Protein AF-A0A849SEJ5-F1 (afdb_monomer)

Radius of gyration: 72.19 Å; Cα contacts (8 Å, |Δi|>4): 147; chains: 1; bounding box: 169×25×204 Å

pLDDT: mean 86.53, std 12.24, range [43.91, 97.62]

Solvent-accessible surface area (backbone atoms only — not comparable to full-atom values): 14308 Å² total; per-residue (Å²): 126,75,69,61,60,68,54,49,55,59,52,52,53,52,51,51,54,52,50,54,49,53,53,50,34,48,50,34,45,56,54,69,72,57,72,42,68,91,45,74,63,53,66,55,52,38,52,41,47,54,49,27,75,78,41,68,85,45,66,56,32,69,58,47,52,50,51,44,42,32,49,29,31,44,38,39,23,20,64,77,47,57,85,46,70,46,24,44,45,48,37,58,52,45,73,71,38,79,44,52,81,71,43,60,94,63,73,58,52,88,74,82,66,55,66,84,65,91,74,59,99,30,66,64,48,44,36,44,30,68,85,46,43,45,61,61,53,27,36,52,56,42,50,58,70,43,46,63,60,52,52,51,51,51,51,50,51,53,49,53,50,49,51,54,51,50,52,54,52,50,52,53,51,52,50,52,53,52,50,56,50,50,52,54,52,52,52,51,54,52,51,53,52,50,52,52,51,50,53,51,52,50,52,50,51,51,52,54,50,54,50,51,50,50,52,52,49,53,51,51,51,53,50,50,52,51,52,49,50,52,53,50,52,51,51,53,51,49,53,51,51,52,49,52,51,48,52,50,52,50,52,51,50,51,52,55,56,62,64,62,75,73,123

Structure (mmCIF, N/CA/C/O backbone):
data_AF-A0A849SEJ5-F1
#
_entry.id   AF-A0A849SEJ5-F1
#
loop_
_atom_site.group_PDB
_atom_site.id
_atom_site.type_symbol
_atom_site.label_atom_id
_atom_site.label_alt_id
_atom_site.label_comp_id
_atom_site.label_asym_id
_atom_site.label_entity_id
_atom_site.label_seq_id
_atom_site.pdbx_PDB_ins_code
_atom_site.Cartn_x
_atom_site.Cartn_y
_atom_site.Cartn_z
_atom_site.occupancy
_atom_site.B_iso_or_equiv
_atom_site.auth_seq_id
_atom_site.auth_comp_id
_atom_site.auth_asym_id
_atom_site.auth_atom_id
_atom_site.pdbx_PDB_model_num
ATOM 1 N N . MET A 1 1 ? 56.287 13.671 -66.547 1.00 51.72 1 MET A N 1
ATOM 2 C CA . MET A 1 1 ? 54.812 13.601 -66.392 1.00 51.72 1 MET A CA 1
ATOM 3 C C . MET A 1 1 ? 54.263 12.316 -65.755 1.00 51.72 1 MET A C 1
ATOM 5 O O . MET A 1 1 ? 53.095 12.325 -65.409 1.00 51.72 1 MET A O 1
ATOM 9 N N . ARG A 1 2 ? 55.032 11.231 -65.543 1.00 50.06 2 ARG A N 1
ATOM 10 C CA . ARG A 1 2 ? 54.510 10.005 -64.887 1.00 50.06 2 ARG A CA 1
ATOM 11 C C . ARG A 1 2 ? 54.561 10.012 -63.346 1.00 50.06 2 ARG A C 1
ATOM 13 O O . ARG A 1 2 ? 53.790 9.304 -62.722 1.00 50.06 2 ARG A O 1
ATOM 20 N N . ILE A 1 3 ? 55.409 10.847 -62.739 1.00 52.38 3 ILE A N 1
ATOM 21 C CA . ILE A 1 3 ? 55.580 10.925 -61.271 1.00 52.38 3 ILE A CA 1
ATOM 22 C C . ILE A 1 3 ? 54.487 11.785 -60.603 1.00 52.38 3 ILE A C 1
ATOM 24 O O . ILE A 1 3 ? 54.069 11.497 -59.491 1.00 52.38 3 ILE A O 1
ATOM 28 N N . ILE A 1 4 ? 53.952 12.791 -61.306 1.00 54.34 4 ILE A N 1
ATOM 29 C CA . ILE A 1 4 ? 52.899 13.682 -60.779 1.00 54.34 4 ILE A CA 1
ATOM 30 C C . ILE A 1 4 ? 51.565 12.929 -60.614 1.00 54.34 4 ILE A C 1
ATOM 32 O O . ILE A 1 4 ? 50.884 13.094 -59.608 1.00 54.34 4 ILE A O 1
ATOM 36 N N . PHE A 1 5 ? 51.227 12.031 -61.546 1.00 51.00 5 PHE A N 1
ATOM 37 C CA . PHE A 1 5 ? 50.023 11.192 -61.454 1.00 51.00 5 PHE A CA 1
ATOM 38 C C . PHE A 1 5 ? 50.060 10.197 -60.282 1.00 51.00 5 PHE A C 1
ATOM 40 O O . PHE A 1 5 ? 49.015 9.896 -59.715 1.00 51.00 5 PHE A O 1
ATOM 47 N N . LEU A 1 6 ? 51.248 9.733 -59.875 1.00 52.88 6 LEU A N 1
ATOM 48 C CA . LEU A 1 6 ? 51.408 8.805 -58.747 1.00 52.88 6 LEU A CA 1
ATOM 49 C C . LEU A 1 6 ? 51.246 9.476 -57.372 1.00 52.88 6 LEU A C 1
ATOM 51 O O . LEU A 1 6 ? 51.032 8.772 -56.393 1.00 52.88 6 LEU A O 1
ATOM 55 N N . LEU A 1 7 ? 51.304 10.811 -57.291 1.00 54.34 7 LEU A N 1
ATOM 56 C CA . LEU A 1 7 ? 51.067 11.566 -56.052 1.00 54.34 7 LEU A CA 1
ATOM 57 C C . LEU A 1 7 ? 49.617 12.051 -55.920 1.00 54.34 7 LEU A C 1
ATOM 59 O O . LEU A 1 7 ? 49.106 12.144 -54.810 1.00 54.34 7 LEU A O 1
ATOM 63 N N . ILE A 1 8 ? 48.924 12.315 -57.031 1.00 58.56 8 ILE A N 1
ATOM 64 C CA . ILE A 1 8 ? 47.543 12.828 -57.006 1.00 58.56 8 ILE A CA 1
ATOM 65 C C . ILE A 1 8 ? 46.538 11.736 -56.603 1.00 58.56 8 ILE A C 1
ATOM 67 O O . ILE A 1 8 ? 45.620 12.006 -55.836 1.00 58.56 8 ILE A O 1
ATOM 71 N N . VAL A 1 9 ? 46.722 10.494 -57.061 1.00 59.28 9 VAL A N 1
ATOM 72 C CA . VAL A 1 9 ? 45.831 9.366 -56.724 1.00 59.28 9 VAL A CA 1
ATOM 73 C C . VAL A 1 9 ? 45.777 9.066 -55.213 1.00 59.28 9 VAL A C 1
ATOM 75 O O . VAL A 1 9 ? 44.666 8.996 -54.687 1.00 59.28 9 VAL A O 1
ATOM 78 N N . PRO A 1 10 ? 46.900 8.947 -54.472 1.00 60.53 10 PRO A N 1
ATOM 79 C CA . PRO A 1 10 ? 46.841 8.755 -53.021 1.00 60.53 10 PRO A CA 1
ATOM 80 C C . PRO A 1 10 ? 46.293 9.982 -52.277 1.00 60.53 10 PRO A C 1
ATOM 82 O O . PRO A 1 10 ? 45.639 9.812 -51.255 1.00 60.53 10 PRO A O 1
ATOM 85 N N . LEU A 1 11 ? 46.480 11.201 -52.799 1.00 57.78 11 LEU A N 1
ATOM 86 C CA . LEU A 1 11 ? 45.890 12.425 -52.238 1.00 57.78 11 LEU A CA 1
ATOM 87 C C . LEU A 1 11 ? 44.362 12.465 -52.395 1.00 57.78 11 LEU A C 1
ATOM 89 O O . LEU A 1 11 ? 43.670 12.840 -51.454 1.00 57.78 11 LEU A O 1
ATOM 93 N N . ILE A 1 12 ? 43.825 12.038 -53.543 1.00 61.66 12 ILE A N 1
ATOM 94 C CA . ILE A 1 12 ? 42.373 11.944 -53.769 1.00 61.66 12 ILE A CA 1
ATOM 95 C C . ILE A 1 12 ? 41.766 10.809 -52.933 1.00 61.66 12 ILE A C 1
ATOM 97 O O . ILE A 1 12 ? 40.714 11.004 -52.332 1.00 61.66 12 ILE A O 1
ATOM 101 N N . MET A 1 13 ? 42.432 9.651 -52.839 1.00 57.91 13 MET A N 1
ATOM 102 C CA . MET A 1 13 ? 41.983 8.539 -51.987 1.00 57.91 13 MET A CA 1
ATOM 103 C C . MET A 1 13 ? 41.994 8.932 -50.502 1.00 57.91 13 MET A C 1
ATOM 105 O O . MET A 1 13 ? 41.010 8.699 -49.814 1.00 57.91 13 MET A O 1
ATOM 109 N N . SER A 1 14 ? 43.049 9.611 -50.034 1.00 59.06 14 SER A N 1
ATOM 110 C CA . SER A 1 14 ? 43.159 10.126 -48.660 1.00 59.06 14 SER A CA 1
ATOM 111 C C . SER A 1 14 ? 42.124 11.221 -48.350 1.00 59.06 14 SER A C 1
ATOM 113 O O . SER A 1 14 ? 41.551 11.250 -47.260 1.00 59.06 14 SER A O 1
ATOM 115 N N . ALA A 1 15 ? 41.825 12.099 -49.315 1.00 61.16 15 ALA A N 1
ATOM 116 C CA . ALA A 1 15 ? 40.773 13.108 -49.181 1.00 61.16 15 ALA A CA 1
ATOM 117 C C . ALA A 1 15 ? 39.360 12.496 -49.166 1.00 61.16 15 ALA A C 1
ATOM 119 O O . ALA A 1 15 ? 38.501 12.984 -48.434 1.00 61.16 15 ALA A O 1
ATOM 120 N N . CYS A 1 16 ? 39.126 11.420 -49.927 1.00 61.47 16 CYS A N 1
ATOM 121 C CA . CYS A 1 16 ? 37.849 10.704 -49.944 1.00 61.47 16 CYS A CA 1
ATOM 122 C C . CYS A 1 16 ? 37.605 9.968 -48.618 1.00 61.47 16 CYS A C 1
ATOM 124 O O . CYS A 1 16 ? 36.553 10.146 -48.010 1.00 61.47 16 CYS A O 1
ATOM 126 N N . THR A 1 17 ? 38.612 9.254 -48.102 1.00 63.12 17 THR A N 1
ATOM 127 C CA . THR A 1 17 ? 38.526 8.583 -46.793 1.00 63.12 17 THR A CA 1
ATOM 128 C C . THR A 1 17 ? 38.384 9.580 -45.641 1.00 63.12 17 THR A C 1
ATOM 130 O O . THR A 1 17 ? 37.628 9.339 -44.707 1.00 63.12 17 THR A O 1
ATOM 133 N N . SER A 1 18 ? 39.055 10.738 -45.714 1.00 67.81 18 SER A N 1
ATOM 134 C CA . SER A 1 18 ? 38.920 11.797 -44.701 1.00 67.81 18 SER A CA 1
ATOM 135 C C . SER A 1 18 ? 37.538 12.468 -44.720 1.00 67.81 18 SER A C 1
ATOM 137 O O . SER A 1 18 ? 37.050 12.889 -43.671 1.00 67.81 18 SER A O 1
ATOM 139 N N . GLY A 1 19 ? 36.899 12.572 -45.890 1.00 70.94 19 GLY A N 1
ATOM 140 C CA . GLY A 1 19 ? 35.530 13.075 -46.021 1.00 70.94 19 GLY A CA 1
ATOM 141 C C . GLY A 1 19 ? 34.482 12.109 -45.460 1.00 70.94 19 GLY A C 1
ATOM 142 O O . GLY A 1 19 ? 33.597 12.537 -44.720 1.00 70.94 19 GLY A O 1
ATOM 143 N N . GLU A 1 20 ? 34.611 10.814 -45.761 1.00 75.81 20 GLU A N 1
ATOM 144 C CA . GLU A 1 20 ? 33.723 9.757 -45.249 1.00 75.81 20 GLU A CA 1
ATOM 145 C C . GLU A 1 20 ? 33.825 9.595 -43.727 1.00 75.81 20 GLU A C 1
ATOM 147 O O . GLU A 1 20 ? 32.796 9.512 -43.051 1.00 75.81 20 GLU A O 1
ATOM 152 N N . GLN A 1 21 ? 35.043 9.647 -43.176 1.00 79.31 21 GLN A N 1
ATOM 153 C CA . GLN A 1 21 ? 35.266 9.615 -41.730 1.00 79.31 21 GLN A CA 1
ATOM 154 C C . GLN A 1 21 ? 34.568 10.789 -41.029 1.00 79.31 21 GLN A C 1
ATOM 156 O O . GLN A 1 21 ? 33.754 10.571 -40.138 1.00 79.31 21 GLN A O 1
ATOM 161 N N . LYS A 1 22 ? 34.784 12.029 -41.491 1.00 83.94 22 LYS A N 1
ATOM 162 C CA . LYS A 1 22 ? 34.150 13.220 -40.893 1.00 83.94 22 LYS A CA 1
ATOM 163 C C . LYS A 1 22 ? 32.625 13.188 -40.967 1.00 83.94 22 LYS A C 1
ATOM 165 O O . LYS A 1 22 ? 31.957 13.677 -40.060 1.00 83.94 22 LYS A O 1
ATOM 170 N N . SER A 1 23 ? 32.064 12.649 -42.051 1.00 88.88 23 SER A N 1
ATOM 171 C CA . SER A 1 23 ? 30.612 12.491 -42.180 1.00 88.88 23 SER A CA 1
ATOM 172 C C . SER A 1 23 ? 30.067 11.456 -41.195 1.00 88.88 23 SER A C 1
ATOM 174 O O . SER A 1 23 ? 28.994 11.660 -40.631 1.00 88.88 23 SER A O 1
ATOM 176 N N . SER A 1 24 ? 30.802 10.364 -40.986 1.00 89.38 24 SER A N 1
ATOM 177 C CA . SER A 1 24 ? 30.419 9.283 -40.075 1.00 89.38 24 SER A CA 1
ATOM 178 C C . SER A 1 24 ? 30.530 9.713 -38.610 1.00 89.38 24 SER A C 1
ATOM 180 O O . SER A 1 24 ? 29.596 9.507 -37.845 1.00 89.38 24 SER A O 1
ATOM 182 N N . GLU A 1 25 ? 31.615 10.396 -38.238 1.00 89.88 25 GLU A N 1
ATOM 183 C CA . GLU A 1 25 ? 31.806 10.989 -36.905 1.00 89.88 25 GLU A CA 1
ATOM 184 C C . GLU A 1 25 ? 30.743 12.055 -36.600 1.00 89.88 25 GLU A C 1
ATOM 186 O O . GLU A 1 25 ? 30.216 12.112 -35.491 1.00 89.88 25 GLU A O 1
ATOM 191 N N . LYS A 1 26 ? 30.352 12.867 -37.595 1.00 92.88 26 LYS A N 1
ATOM 192 C CA . LYS A 1 26 ? 29.247 13.825 -37.440 1.00 92.88 26 LYS A CA 1
ATOM 193 C C . LYS A 1 26 ? 27.922 13.122 -37.147 1.00 92.88 26 LYS A C 1
ATOM 195 O O . LYS A 1 26 ? 27.212 13.558 -36.251 1.00 92.88 26 LYS A O 1
ATOM 200 N N . PHE A 1 27 ? 27.610 12.045 -37.868 1.00 94.56 27 PHE A N 1
ATOM 201 C CA . PHE A 1 27 ? 26.398 11.255 -37.632 1.00 94.56 27 PHE A CA 1
ATOM 202 C C . PHE A 1 27 ? 26.403 10.580 -36.252 1.00 94.56 27 PHE A C 1
ATOM 204 O O . PHE A 1 27 ? 25.396 10.616 -35.548 1.00 94.56 27 PHE A O 1
ATOM 211 N N . ILE A 1 28 ? 27.543 10.012 -35.836 1.00 94.00 28 ILE A N 1
ATOM 212 C CA . ILE A 1 28 ? 27.720 9.441 -34.492 1.00 94.00 28 ILE A CA 1
ATOM 213 C C . ILE A 1 28 ? 27.431 10.504 -33.431 1.00 94.00 28 ILE A C 1
ATOM 215 O O . ILE A 1 28 ? 26.623 10.275 -32.536 1.00 94.00 28 ILE A O 1
ATOM 219 N N . LYS A 1 29 ? 28.030 11.689 -33.569 1.00 94.44 29 LYS A N 1
ATOM 220 C CA . LYS A 1 29 ? 27.819 12.796 -32.637 1.00 94.44 29 LYS A CA 1
ATOM 221 C C . LYS A 1 29 ? 26.369 13.271 -32.601 1.00 94.44 29 LYS A C 1
ATOM 223 O O . LYS A 1 29 ? 25.817 13.439 -31.522 1.00 94.44 29 LYS A O 1
ATOM 228 N N . GLU A 1 30 ? 25.746 13.433 -33.767 1.00 93.94 30 GLU A N 1
ATOM 229 C CA . GLU A 1 30 ? 24.325 13.777 -33.860 1.00 93.94 30 GLU A CA 1
ATOM 230 C C . GLU A 1 30 ? 23.457 12.735 -33.148 1.00 93.94 30 GLU A C 1
ATOM 232 O O . GLU A 1 30 ? 22.554 13.128 -32.426 1.00 93.94 30 GLU A O 1
ATOM 237 N N . THR A 1 31 ? 23.772 11.441 -33.278 1.00 94.06 31 THR A N 1
ATOM 238 C CA . THR A 1 31 ? 23.048 10.345 -32.607 1.00 94.06 31 THR A CA 1
ATOM 239 C C . THR A 1 31 ? 23.216 10.376 -31.085 1.00 94.06 31 THR A C 1
ATOM 241 O O . THR A 1 31 ? 22.248 10.151 -30.361 1.00 94.06 31 THR A O 1
ATOM 244 N N . ILE A 1 32 ? 24.426 10.669 -30.591 1.00 94.50 32 ILE A N 1
ATOM 245 C CA . ILE A 1 32 ? 24.716 10.783 -29.151 1.00 94.50 32 ILE A CA 1
ATOM 246 C C . ILE A 1 32 ? 23.898 11.910 -28.515 1.00 94.50 32 ILE A C 1
ATOM 248 O O . ILE A 1 32 ? 23.392 11.734 -27.407 1.00 94.50 32 ILE A O 1
ATOM 252 N N . ASP A 1 33 ? 23.770 13.036 -29.219 1.00 94.06 33 ASP A N 1
ATOM 253 C CA . ASP A 1 33 ? 23.124 14.256 -28.728 1.00 94.06 33 ASP A CA 1
ATOM 254 C C . ASP A 1 33 ? 21.577 14.202 -28.790 1.00 94.06 33 ASP A C 1
ATOM 256 O O . ASP A 1 33 ? 20.919 15.155 -28.365 1.00 94.06 33 ASP A O 1
ATOM 260 N N . ILE A 1 34 ? 20.971 13.118 -29.306 1.00 92.81 34 ILE A N 1
ATOM 261 C CA . ILE A 1 34 ? 19.506 12.956 -29.343 1.00 92.81 34 ILE A CA 1
ATOM 262 C C . ILE A 1 34 ? 18.962 12.743 -27.928 1.00 92.81 34 ILE A C 1
ATOM 264 O O . ILE A 1 34 ? 19.344 11.799 -27.235 1.00 92.81 34 ILE A O 1
ATOM 268 N N . ASP A 1 35 ? 18.001 13.580 -27.538 1.00 89.19 35 ASP A N 1
ATOM 269 C CA . ASP A 1 35 ? 17.224 13.406 -26.312 1.00 89.19 35 ASP A CA 1
ATOM 270 C C . ASP A 1 35 ? 16.265 12.209 -26.433 1.00 89.19 35 ASP A C 1
ATOM 272 O O . ASP A 1 35 ? 15.629 11.998 -27.466 1.00 89.19 35 ASP A O 1
ATOM 276 N N . TRP A 1 36 ? 16.176 11.402 -25.379 1.00 90.94 36 TRP A N 1
ATOM 277 C CA . TRP A 1 36 ? 15.398 10.161 -25.362 1.00 90.94 36 TRP A CA 1
ATOM 278 C C . TRP A 1 36 ? 14.000 10.330 -24.765 1.00 90.94 36 TRP A C 1
ATOM 280 O O . TRP A 1 36 ? 13.224 9.368 -24.794 1.00 90.94 36 TRP A O 1
ATOM 290 N N . ASP A 1 37 ? 13.667 11.514 -24.243 1.00 85.38 37 ASP A N 1
ATOM 291 C CA . ASP A 1 37 ? 12.357 11.816 -23.651 1.00 85.38 37 ASP A CA 1
ATOM 292 C C . ASP A 1 37 ? 11.200 11.567 -24.644 1.00 85.38 37 ASP A C 1
ATOM 294 O O . ASP A 1 37 ? 10.171 10.981 -24.288 1.00 85.38 37 ASP A O 1
ATOM 298 N N . ASP A 1 38 ? 11.408 11.899 -25.923 1.00 84.94 38 ASP A N 1
ATOM 299 C CA . ASP A 1 38 ? 10.436 11.698 -27.011 1.00 84.94 38 ASP A CA 1
ATOM 300 C C . ASP A 1 38 ? 10.475 10.285 -27.630 1.00 84.94 38 ASP A C 1
ATOM 302 O O . ASP A 1 38 ? 9.652 9.939 -28.485 1.00 84.94 38 ASP A O 1
ATOM 306 N N . GLY A 1 39 ? 11.414 9.439 -27.203 1.00 86.50 39 GLY A N 1
ATOM 307 C CA . GLY A 1 39 ? 11.622 8.104 -27.755 1.00 86.50 39 GLY A CA 1
ATOM 308 C C . GLY A 1 39 ? 13.091 7.798 -28.013 1.00 86.50 39 GLY A C 1
ATOM 309 O O . GLY A 1 39 ? 13.879 8.662 -28.376 1.00 86.50 39 GLY A O 1
ATOM 310 N N . ILE A 1 40 ? 13.461 6.528 -27.860 1.00 90.62 40 ILE A N 1
ATOM 311 C CA . ILE A 1 40 ? 14.828 6.078 -28.134 1.00 90.62 40 ILE A CA 1
ATOM 312 C C . ILE A 1 40 ? 15.001 5.943 -29.659 1.00 90.62 40 ILE A C 1
ATOM 314 O O . ILE A 1 40 ? 14.242 5.182 -30.275 1.00 90.62 40 ILE A O 1
ATOM 318 N N . PRO A 1 41 ? 15.992 6.611 -30.281 1.00 92.88 41 PRO A N 1
ATOM 319 C CA . PRO A 1 41 ? 16.226 6.567 -31.725 1.00 92.88 41 PRO A CA 1
ATOM 320 C C . PRO A 1 41 ? 16.905 5.247 -32.129 1.00 92.88 41 PRO A C 1
ATOM 322 O O . PRO A 1 41 ? 18.088 5.194 -32.462 1.00 92.88 41 PRO A O 1
ATOM 325 N N . PHE A 1 42 ? 16.171 4.132 -32.056 1.00 93.75 42 PHE A N 1
ATOM 326 C CA . PHE A 1 42 ? 16.749 2.796 -32.223 1.00 93.75 42 PHE A CA 1
ATOM 327 C C . PHE A 1 42 ? 17.386 2.549 -33.600 1.00 93.75 42 PHE A C 1
ATOM 329 O O . PHE A 1 42 ? 18.326 1.755 -33.682 1.00 93.75 42 PHE A O 1
ATOM 336 N N . ASP A 1 43 ? 16.878 3.174 -34.666 1.00 95.00 43 ASP A N 1
ATOM 337 C CA . ASP A 1 43 ? 17.443 3.061 -36.016 1.00 95.00 43 ASP A CA 1
ATOM 338 C C . ASP A 1 43 ? 18.801 3.769 -36.104 1.00 95.00 43 ASP A C 1
ATOM 340 O O . ASP A 1 43 ? 19.790 3.150 -36.508 1.00 95.00 43 ASP A O 1
ATOM 344 N N . ASP A 1 44 ? 18.881 5.019 -35.643 1.00 94.69 44 ASP A N 1
ATOM 345 C CA . ASP A 1 44 ? 20.127 5.794 -35.644 1.00 94.69 44 ASP A CA 1
ATOM 346 C C . ASP A 1 44 ? 21.181 5.138 -34.748 1.00 94.69 44 ASP A C 1
ATOM 348 O O . ASP A 1 44 ? 22.325 4.946 -35.163 1.00 94.69 44 ASP A O 1
ATOM 352 N N . LEU A 1 45 ? 20.770 4.661 -33.567 1.00 95.25 45 LEU A N 1
ATOM 353 C CA . LEU A 1 45 ? 21.644 3.942 -32.641 1.00 95.25 45 LEU A CA 1
ATOM 354 C C . LEU A 1 45 ? 22.165 2.624 -33.242 1.00 95.25 45 LEU A C 1
ATOM 356 O O . LEU A 1 45 ? 23.330 2.263 -33.059 1.00 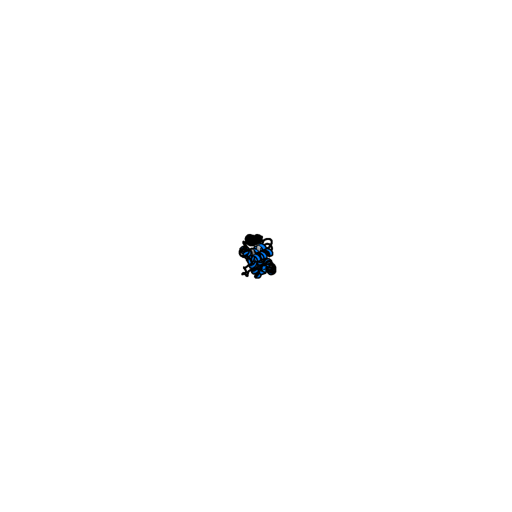95.25 45 LEU A O 1
ATOM 360 N N . PHE A 1 46 ? 21.332 1.904 -34.003 1.00 96.44 46 PHE A N 1
ATOM 361 C CA . PHE A 1 46 ? 21.747 0.688 -34.706 1.00 96.44 46 PHE A CA 1
ATOM 362 C C . PHE A 1 46 ? 22.764 0.995 -35.807 1.00 96.44 46 PHE A C 1
ATOM 364 O O . PHE A 1 46 ? 23.775 0.294 -35.923 1.00 96.44 46 PHE A O 1
ATOM 371 N N . HIS A 1 47 ? 22.521 2.039 -36.600 1.00 95.44 47 HIS A N 1
ATOM 372 C CA . HIS A 1 47 ? 23.427 2.465 -37.661 1.00 95.44 47 HIS A CA 1
ATOM 373 C C . HIS A 1 47 ? 24.764 2.968 -37.106 1.00 95.44 47 HIS A C 1
ATOM 375 O O . HIS A 1 47 ? 25.813 2.526 -37.580 1.00 95.44 47 HIS A O 1
ATOM 381 N N . ALA A 1 48 ? 24.745 3.799 -36.064 1.00 94.88 48 ALA A N 1
ATOM 382 C CA . ALA A 1 48 ? 25.946 4.293 -35.398 1.00 94.88 48 ALA A CA 1
ATOM 383 C C . ALA A 1 48 ? 26.761 3.141 -34.788 1.00 94.88 48 ALA A C 1
ATOM 385 O O . ALA A 1 48 ? 27.964 3.042 -35.028 1.00 94.88 48 ALA A O 1
ATOM 386 N N . SER A 1 49 ? 26.102 2.190 -34.112 1.00 95.56 49 SER A N 1
ATOM 387 C CA . SER A 1 49 ? 26.762 0.992 -33.574 1.00 95.56 49 SER A CA 1
ATOM 388 C C . SER A 1 49 ? 27.425 0.154 -34.673 1.00 95.56 49 SER A C 1
ATOM 390 O O . SER A 1 49 ? 28.533 -0.354 -34.495 1.00 95.56 49 SER A O 1
ATOM 392 N N . LYS A 1 50 ? 26.800 0.037 -35.853 1.00 95.44 50 LYS A N 1
ATOM 393 C CA . LYS A 1 50 ? 27.402 -0.664 -36.997 1.00 95.44 50 LYS A CA 1
ATOM 394 C C . LYS A 1 50 ? 28.629 0.038 -37.562 1.00 95.44 50 LYS A C 1
ATOM 396 O O . LYS A 1 50 ? 29.579 -0.654 -37.926 1.00 95.44 50 LYS A O 1
ATOM 401 N N . ILE A 1 51 ? 28.624 1.368 -37.614 1.00 93.75 51 ILE A N 1
ATOM 402 C CA . ILE A 1 51 ? 29.799 2.153 -38.009 1.00 93.75 51 ILE A CA 1
ATOM 403 C C . ILE A 1 51 ? 30.930 1.917 -37.000 1.00 93.75 51 ILE A C 1
ATOM 405 O O . ILE A 1 51 ? 32.029 1.546 -37.404 1.00 93.75 51 ILE A O 1
ATOM 409 N N . CYS A 1 52 ? 30.642 2.009 -35.700 1.00 94.62 52 CYS A N 1
ATOM 410 C CA . CYS A 1 52 ? 31.625 1.813 -34.632 1.00 94.62 52 CYS A CA 1
ATOM 411 C C . CYS A 1 52 ? 32.191 0.387 -34.553 1.00 94.62 52 CYS A C 1
ATOM 413 O O . CYS A 1 52 ? 33.363 0.206 -34.235 1.00 94.62 52 CYS A O 1
ATOM 415 N N . GLN A 1 53 ? 31.416 -0.636 -34.932 1.00 92.94 53 GLN A N 1
ATOM 416 C CA . GLN A 1 53 ? 31.926 -2.007 -35.082 1.00 92.94 53 GLN A CA 1
ATOM 417 C C . GLN A 1 53 ? 32.967 -2.137 -36.208 1.00 92.94 53 GLN A C 1
ATOM 419 O O . GLN A 1 53 ? 33.845 -2.994 -36.128 1.00 92.94 53 GLN A O 1
ATOM 424 N N . GLY A 1 54 ? 32.857 -1.326 -37.267 1.00 90.69 54 GLY A N 1
ATOM 425 C CA . GLY A 1 54 ? 33.828 -1.279 -38.365 1.00 90.69 54 GLY A CA 1
ATOM 426 C C . GLY A 1 54 ? 34.996 -0.318 -38.119 1.00 90.69 54 GLY A C 1
ATOM 427 O O . GLY A 1 54 ? 36.087 -0.547 -38.639 1.00 90.69 54 GLY A O 1
ATOM 428 N N . HIS A 1 55 ? 34.766 0.727 -37.320 1.00 90.62 55 HIS A N 1
ATOM 429 C CA . HIS A 1 55 ? 35.673 1.850 -37.085 1.00 90.62 55 HIS A CA 1
ATOM 430 C C . HIS A 1 55 ? 35.639 2.280 -35.611 1.00 90.62 55 HIS A C 1
ATOM 432 O O . HIS A 1 55 ? 35.108 3.331 -35.259 1.00 90.62 55 HIS A O 1
ATOM 438 N N . SER A 1 56 ? 36.186 1.444 -34.726 1.00 90.56 56 SER A N 1
ATOM 439 C CA . SER A 1 56 ? 36.155 1.679 -33.273 1.00 90.56 56 SER A CA 1
ATOM 440 C C . SER A 1 56 ? 36.976 2.893 -32.820 1.00 90.56 56 SER A C 1
ATOM 442 O O . SER A 1 56 ? 36.897 3.298 -31.667 1.00 90.56 56 SER A O 1
ATOM 444 N N . ASP A 1 57 ? 37.822 3.427 -33.699 1.00 90.75 57 ASP A N 1
ATOM 445 C CA . ASP A 1 57 ? 38.681 4.586 -33.469 1.00 90.75 57 ASP A CA 1
ATOM 446 C C . ASP A 1 57 ? 37.992 5.933 -33.744 1.00 90.75 57 ASP A C 1
ATOM 448 O O . ASP A 1 57 ? 38.576 6.975 -33.446 1.00 90.75 57 ASP A O 1
ATOM 452 N N . TYR A 1 58 ? 36.768 5.930 -34.284 1.00 92.31 58 TYR A N 1
ATOM 453 C CA . TYR A 1 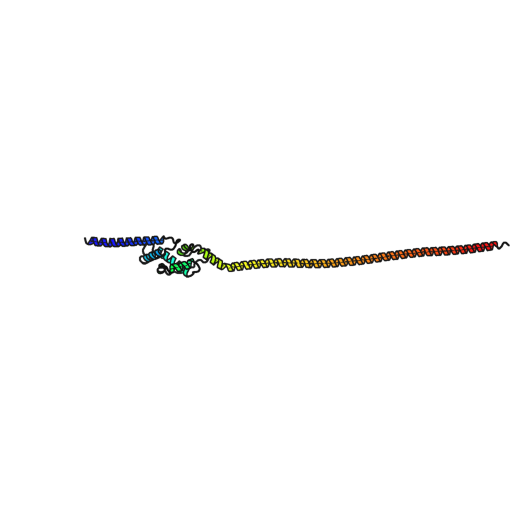58 ? 36.007 7.154 -34.544 1.00 92.31 58 TYR A CA 1
ATOM 454 C C . TYR A 1 58 ? 35.556 7.832 -33.243 1.00 92.31 58 TYR A C 1
ATOM 456 O O . TYR A 1 58 ? 35.183 7.183 -32.260 1.00 92.31 58 TYR A O 1
ATOM 464 N N . GLU A 1 59 ? 35.577 9.168 -33.242 1.00 92.38 59 GLU A N 1
ATOM 465 C CA . GLU A 1 59 ? 35.135 9.974 -32.100 1.00 92.38 59 GLU A CA 1
ATOM 466 C C . GLU A 1 59 ? 33.649 9.703 -31.787 1.00 92.38 59 GLU A C 1
ATOM 468 O O . GLU A 1 59 ? 32.803 9.726 -32.682 1.00 92.38 59 GLU A O 1
ATOM 473 N N . GLY A 1 60 ? 33.330 9.440 -30.514 1.00 91.12 60 GLY A N 1
ATOM 474 C CA . GLY A 1 60 ? 31.967 9.151 -30.046 1.00 91.12 60 GLY A CA 1
ATOM 475 C C . GLY A 1 60 ? 31.583 7.665 -30.004 1.00 91.12 60 GLY A C 1
ATOM 476 O O . GLY A 1 60 ? 30.519 7.318 -29.492 1.00 91.12 60 GLY A O 1
ATOM 477 N N . CYS A 1 61 ? 32.420 6.750 -30.504 1.00 95.06 61 CYS A N 1
ATOM 478 C CA . CYS A 1 61 ? 32.058 5.329 -30.510 1.00 95.06 61 CYS A CA 1
ATOM 479 C C . CYS A 1 61 ? 31.928 4.704 -29.113 1.00 95.06 61 CYS A C 1
ATOM 481 O O . CYS A 1 61 ? 31.085 3.831 -28.918 1.00 95.06 61 CYS A O 1
ATOM 483 N N . ASN A 1 62 ? 32.681 5.191 -28.123 1.00 95.69 62 ASN A N 1
ATOM 484 C CA . ASN A 1 62 ? 32.548 4.727 -26.739 1.00 95.69 62 ASN A CA 1
ATOM 485 C C . ASN A 1 62 ? 31.187 5.110 -26.139 1.00 95.69 62 ASN A C 1
ATOM 487 O O . ASN A 1 62 ? 30.585 4.335 -25.399 1.00 95.69 62 ASN A O 1
ATOM 491 N N . GLU A 1 63 ? 30.696 6.306 -26.456 1.00 96.31 63 GLU A N 1
ATOM 492 C CA . GLU A 1 63 ? 29.400 6.811 -26.020 1.00 96.31 63 GLU A CA 1
ATOM 493 C C . GLU A 1 63 ? 28.256 6.032 -26.676 1.00 96.31 63 GLU A C 1
ATOM 495 O O . GLU A 1 63 ? 27.309 5.652 -25.986 1.00 96.31 63 GLU A O 1
ATOM 500 N N . ILE A 1 64 ? 28.370 5.713 -27.971 1.00 96.56 64 ILE A N 1
ATOM 501 C CA . ILE A 1 64 ? 27.424 4.818 -28.654 1.00 96.56 64 ILE A CA 1
ATOM 502 C C . ILE A 1 64 ? 27.410 3.440 -27.990 1.00 96.56 64 ILE A C 1
ATOM 504 O O . ILE A 1 64 ? 26.336 2.924 -27.684 1.00 96.56 64 ILE A O 1
ATOM 508 N N . ASP A 1 65 ? 28.573 2.853 -27.705 1.00 95.88 65 ASP A N 1
ATOM 509 C CA . ASP A 1 65 ? 28.652 1.559 -27.022 1.00 95.88 65 ASP A CA 1
ATOM 510 C C . ASP A 1 65 ? 28.028 1.613 -25.618 1.00 95.88 65 ASP A C 1
ATOM 512 O O . ASP A 1 65 ? 27.327 0.679 -25.214 1.00 95.88 65 ASP A O 1
ATOM 516 N N . ALA A 1 66 ? 28.205 2.718 -24.887 1.00 96.00 66 ALA A N 1
ATOM 517 C CA . ALA A 1 66 ? 27.560 2.940 -23.595 1.00 96.00 66 ALA A CA 1
ATOM 518 C C . ALA A 1 66 ? 26.030 3.049 -23.723 1.00 96.00 66 ALA A C 1
ATOM 520 O O . ALA A 1 66 ? 25.309 2.422 -22.948 1.0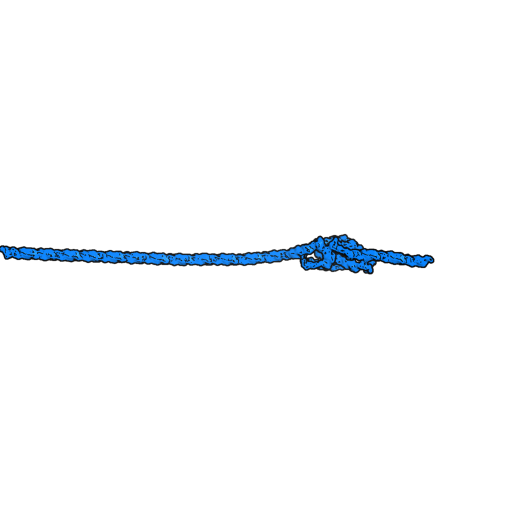0 96.00 66 ALA A O 1
ATOM 521 N N . GLN A 1 67 ? 25.522 3.773 -24.723 1.00 96.00 67 GLN A N 1
ATOM 522 C CA . GLN A 1 67 ? 24.086 3.897 -24.993 1.00 96.00 67 GLN A CA 1
ATOM 523 C C . GLN A 1 67 ? 23.461 2.559 -25.429 1.00 96.00 67 GLN A C 1
ATOM 525 O O . GLN A 1 67 ? 22.391 2.183 -24.951 1.00 96.00 67 GLN A O 1
ATOM 530 N N . VAL A 1 68 ? 24.140 1.787 -26.281 1.00 96.56 68 VAL A N 1
ATOM 531 C CA . VAL A 1 68 ? 23.714 0.433 -26.682 1.00 96.56 68 VAL A CA 1
ATOM 532 C C . VAL A 1 68 ? 23.727 -0.519 -25.480 1.00 96.56 68 VAL A C 1
ATOM 534 O O . VAL A 1 68 ? 22.821 -1.343 -25.320 1.00 96.56 68 VAL A O 1
ATOM 537 N N . THR A 1 69 ? 24.721 -0.389 -24.602 1.00 96.50 69 THR A N 1
ATOM 538 C CA . THR A 1 69 ? 24.793 -1.135 -23.340 1.00 96.50 69 THR A CA 1
ATOM 539 C C . THR A 1 69 ? 23.632 -0.771 -22.416 1.00 96.50 69 THR A C 1
ATOM 541 O O . THR A 1 69 ? 22.990 -1.674 -21.883 1.00 96.50 69 THR A O 1
ATOM 544 N N . ASP A 1 70 ? 23.304 0.516 -22.276 1.00 95.94 70 ASP A N 1
ATOM 545 C CA . ASP A 1 70 ? 22.166 1.002 -21.485 1.00 95.94 70 ASP A CA 1
ATOM 546 C C . ASP A 1 70 ? 20.842 0.388 -21.973 1.00 95.94 70 ASP A C 1
ATOM 548 O O . ASP A 1 70 ? 20.090 -0.184 -21.180 1.00 95.94 70 ASP A O 1
ATOM 552 N N . VAL A 1 71 ? 20.610 0.371 -23.292 1.00 96.12 71 VAL A N 1
ATOM 553 C CA . VAL A 1 71 ? 19.452 -0.300 -23.912 1.00 96.12 71 VAL A CA 1
ATOM 554 C C . VAL A 1 71 ? 19.441 -1.806 -23.616 1.00 96.12 71 VAL A C 1
ATOM 556 O O . VAL A 1 71 ? 18.381 -2.380 -23.341 1.00 96.12 71 VAL 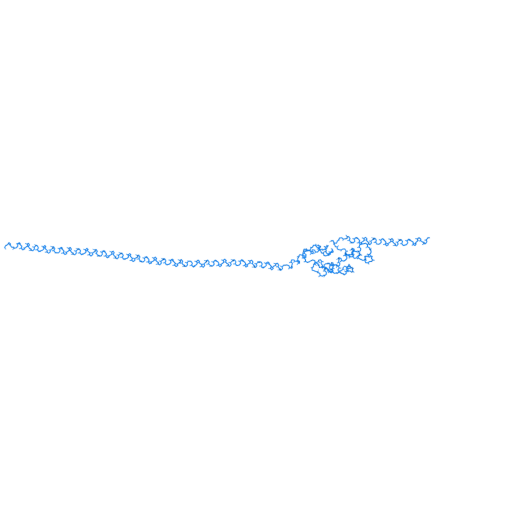A O 1
ATOM 559 N N . SER A 1 72 ? 20.604 -2.465 -23.636 1.00 96.75 72 SER A N 1
ATOM 560 C CA . SER A 1 72 ? 20.708 -3.892 -23.311 1.00 96.75 72 SER A CA 1
ATOM 561 C C . SER A 1 72 ? 20.377 -4.181 -21.843 1.00 96.75 72 SER A C 1
ATOM 563 O O . SER A 1 72 ? 19.584 -5.084 -21.556 1.00 96.75 72 SER A O 1
ATOM 565 N N . VAL A 1 73 ? 20.898 -3.375 -20.909 1.00 96.44 73 VAL A N 1
ATOM 566 C CA . VAL A 1 73 ? 20.587 -3.489 -19.475 1.00 96.44 73 VAL A CA 1
ATOM 567 C C . VAL A 1 73 ? 19.091 -3.283 -19.247 1.00 96.44 73 VAL A C 1
ATOM 569 O O . VAL A 1 73 ? 18.473 -4.066 -18.522 1.00 96.44 73 VAL A O 1
ATOM 572 N N . SER A 1 74 ? 18.476 -2.304 -19.910 1.00 95.38 74 SER A N 1
ATOM 573 C CA . SER A 1 74 ? 17.031 -2.057 -19.854 1.00 95.38 74 SER A CA 1
ATOM 574 C C . SER A 1 74 ? 16.218 -3.256 -20.321 1.00 95.38 74 SER A C 1
ATOM 576 O O . SER A 1 74 ? 15.313 -3.709 -19.614 1.00 95.38 74 SER A O 1
ATOM 578 N N . LEU A 1 75 ? 16.574 -3.826 -21.477 1.00 96.44 75 LEU A N 1
ATOM 579 C CA . LEU A 1 75 ? 15.920 -5.014 -22.012 1.00 96.44 75 LEU A CA 1
ATOM 580 C C . LEU A 1 75 ? 16.038 -6.202 -21.051 1.00 96.44 75 LEU A C 1
ATOM 582 O O . LEU A 1 75 ? 15.034 -6.849 -20.753 1.00 96.44 75 LEU A O 1
ATOM 586 N N . LYS A 1 76 ? 17.245 -6.492 -20.556 1.00 96.00 76 LYS A N 1
ATOM 587 C CA . LYS A 1 76 ? 17.510 -7.634 -19.667 1.00 96.00 76 LYS A CA 1
ATOM 588 C C . LYS A 1 76 ? 16.798 -7.477 -18.325 1.00 96.00 76 LYS A C 1
ATOM 590 O O . LYS A 1 76 ? 16.177 -8.426 -17.854 1.00 96.00 76 LYS A O 1
ATOM 595 N N . SER A 1 77 ? 16.817 -6.277 -17.750 1.00 94.75 77 SER A N 1
ATOM 596 C CA . SER A 1 77 ? 16.119 -5.953 -16.497 1.00 94.75 77 SER A CA 1
ATOM 597 C C . SER A 1 77 ? 14.604 -6.126 -16.639 1.00 94.75 77 SER A C 1
ATOM 599 O O . SER A 1 77 ? 13.969 -6.803 -15.829 1.00 94.75 77 SER A O 1
ATOM 601 N N . CYS A 1 78 ? 14.024 -5.605 -17.722 1.00 94.50 78 CYS A N 1
ATOM 602 C CA . CYS A 1 78 ? 12.597 -5.746 -18.001 1.00 94.50 78 CYS A CA 1
ATOM 603 C C . CYS A 1 78 ? 12.179 -7.157 -18.437 1.00 94.50 78 CYS A C 1
ATOM 605 O O . CYS A 1 78 ? 11.031 -7.547 -18.231 1.00 94.50 78 CYS A O 1
ATOM 607 N N . ALA A 1 79 ? 13.086 -7.953 -19.008 1.00 94.31 79 ALA A N 1
ATOM 608 C CA . ALA A 1 79 ? 12.812 -9.348 -19.340 1.00 94.31 79 ALA A CA 1
ATOM 609 C C . ALA A 1 79 ? 12.611 -10.211 -18.084 1.00 94.31 79 ALA A C 1
ATOM 611 O O . ALA A 1 79 ? 11.780 -11.120 -18.107 1.00 94.31 79 ALA A O 1
ATOM 612 N N . VAL A 1 80 ? 13.331 -9.907 -16.998 1.00 92.25 80 VAL A N 1
ATOM 613 C CA . VAL A 1 80 ? 13.184 -10.580 -15.696 1.00 92.25 80 VAL A CA 1
ATOM 614 C C . VAL A 1 80 ? 11.902 -10.142 -14.980 1.00 92.25 80 VAL A C 1
ATOM 616 O O . VAL A 1 80 ? 11.250 -10.962 -14.332 1.00 92.25 80 VAL A O 1
ATOM 619 N N . ASP A 1 81 ? 11.509 -8.872 -15.116 1.00 86.06 81 ASP A N 1
ATOM 620 C CA . ASP A 1 81 ? 10.334 -8.302 -14.451 1.00 86.06 81 ASP A CA 1
ATOM 621 C C . ASP A 1 81 ? 9.348 -7.647 -15.433 1.00 86.06 81 ASP A C 1
ATOM 623 O O . ASP A 1 81 ? 9.330 -6.436 -15.639 1.00 86.06 81 ASP A O 1
ATOM 627 N N . GLN A 1 82 ? 8.455 -8.463 -16.002 1.00 86.19 82 GLN A N 1
ATOM 628 C CA . GLN A 1 82 ? 7.406 -8.017 -16.932 1.00 86.19 82 GLN A CA 1
ATOM 629 C C . GLN A 1 82 ? 6.095 -7.616 -16.233 1.00 86.19 82 GLN A C 1
ATOM 631 O O . GLN A 1 82 ? 5.003 -7.720 -16.809 1.00 86.19 82 GLN A O 1
ATOM 636 N N . ARG A 1 83 ? 6.146 -7.214 -14.959 1.00 85.06 83 ARG A N 1
ATOM 637 C CA . ARG A 1 83 ? 4.935 -6.797 -14.236 1.00 85.06 83 ARG A CA 1
ATOM 638 C C . ARG A 1 83 ? 4.407 -5.452 -14.722 1.00 85.06 83 ARG A C 1
ATOM 640 O O . ARG A 1 83 ? 3.188 -5.299 -14.773 1.00 85.06 83 ARG A O 1
ATOM 647 N N . SER A 1 84 ? 5.294 -4.531 -15.097 1.00 89.56 84 SER A N 1
ATOM 648 C CA . SER A 1 84 ? 4.923 -3.198 -15.575 1.00 89.56 84 SER A CA 1
ATOM 649 C C . SER A 1 84 ? 4.604 -3.159 -17.065 1.00 89.56 84 SER A C 1
ATOM 651 O O . SER A 1 84 ? 5.118 -3.963 -17.855 1.00 89.56 84 SER A O 1
ATOM 653 N N . TRP A 1 85 ? 3.768 -2.202 -17.467 1.00 91.62 85 TRP A N 1
ATOM 654 C CA . TRP A 1 85 ? 3.463 -1.986 -18.880 1.00 91.62 85 TRP A CA 1
ATOM 655 C C . TRP A 1 85 ? 4.682 -1.468 -19.656 1.00 91.62 85 TRP A C 1
ATOM 657 O O . TRP A 1 85 ? 4.934 -1.934 -20.773 1.00 91.62 85 TRP A O 1
ATOM 667 N N . LEU A 1 86 ? 5.500 -0.616 -19.022 1.00 92.19 86 LEU A N 1
ATOM 668 C CA . LEU A 1 86 ? 6.809 -0.193 -19.534 1.00 92.19 86 LEU A CA 1
ATOM 669 C C . LEU A 1 86 ? 7.661 -1.401 -19.927 1.00 92.19 86 LEU A C 1
ATOM 671 O O . LEU A 1 86 ? 8.060 -1.529 -21.081 1.00 92.19 86 LEU A O 1
ATOM 675 N N . CYS A 1 87 ? 7.886 -2.336 -19.001 1.00 93.62 87 CYS A N 1
ATOM 676 C CA . CYS A 1 87 ? 8.792 -3.449 -19.260 1.00 93.62 87 CYS A CA 1
ATOM 677 C C . CYS A 1 87 ? 8.277 -4.427 -20.306 1.00 93.62 87 CYS A C 1
ATOM 679 O O . CYS A 1 87 ? 9.056 -4.915 -21.125 1.00 93.62 87 CYS A O 1
ATOM 681 N N . ARG A 1 88 ? 6.964 -4.673 -20.344 1.00 94.38 88 ARG A N 1
ATOM 682 C CA . ARG A 1 88 ? 6.360 -5.456 -21.432 1.00 94.38 88 ARG A CA 1
ATOM 683 C C . ARG A 1 88 ? 6.605 -4.804 -22.787 1.00 94.38 88 ARG A C 1
ATOM 685 O O . ARG A 1 88 ? 6.913 -5.506 -23.748 1.00 94.38 88 ARG A O 1
ATOM 692 N N . THR A 1 89 ? 6.491 -3.482 -22.855 1.00 93.06 89 THR A N 1
ATOM 693 C CA . THR A 1 89 ? 6.67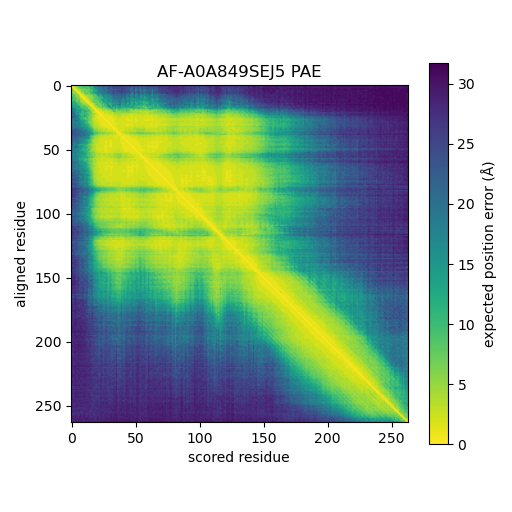7 -2.730 -24.097 1.00 93.06 89 THR A CA 1
ATOM 694 C C . THR A 1 89 ? 8.140 -2.692 -24.516 1.00 93.06 89 THR A C 1
ATOM 696 O O . THR A 1 89 ? 8.435 -3.021 -25.659 1.00 93.06 89 THR A O 1
ATOM 699 N N . VAL A 1 90 ? 9.062 -2.410 -23.593 1.00 94.00 90 VAL A N 1
ATOM 700 C CA . VAL A 1 90 ? 10.518 -2.452 -23.821 1.00 94.00 90 VAL A CA 1
ATOM 701 C C . VAL A 1 90 ? 10.935 -3.807 -24.390 1.00 94.00 90 VAL A C 1
ATOM 703 O O . VAL A 1 90 ? 11.568 -3.869 -25.444 1.00 94.00 90 VAL A O 1
ATOM 706 N N . VAL A 1 91 ? 10.515 -4.907 -23.754 1.00 95.19 91 VAL A N 1
ATOM 707 C CA . VAL A 1 91 ? 10.816 -6.260 -24.240 1.00 95.19 91 VAL A CA 1
ATOM 708 C C . VAL A 1 91 ? 10.224 -6.485 -25.628 1.00 95.19 91 VAL A C 1
ATOM 710 O O . VAL A 1 91 ? 10.916 -6.984 -26.513 1.00 95.19 91 VAL A O 1
ATOM 713 N N . LEU A 1 92 ? 8.964 -6.108 -25.853 1.00 93.81 92 LEU A N 1
ATOM 714 C CA . LEU A 1 92 ? 8.275 -6.338 -27.123 1.00 93.81 92 LEU A CA 1
ATOM 715 C C . LEU A 1 92 ? 8.863 -5.528 -28.285 1.00 93.81 92 LEU A C 1
ATOM 717 O O . LEU A 1 92 ? 8.978 -6.065 -29.387 1.00 93.81 92 LEU A O 1
ATOM 721 N N . VAL A 1 93 ? 9.198 -4.259 -28.058 1.00 92.50 93 VAL A N 1
ATOM 722 C CA . VAL A 1 93 ? 9.717 -3.347 -29.085 1.00 92.50 93 VAL A CA 1
ATOM 723 C C . VAL A 1 93 ? 11.159 -3.707 -29.412 1.00 92.50 93 VAL A C 1
ATOM 725 O O . VAL A 1 93 ? 11.464 -3.989 -30.570 1.00 92.50 93 VAL A O 1
ATOM 728 N N . ILE A 1 94 ? 12.030 -3.791 -28.402 1.00 93.56 94 ILE A N 1
ATOM 729 C CA . ILE A 1 94 ? 13.461 -4.008 -28.630 1.00 93.56 94 ILE A CA 1
ATOM 730 C C . ILE A 1 94 ? 13.713 -5.399 -29.213 1.00 93.56 94 ILE A C 1
ATOM 732 O O . ILE A 1 94 ? 14.453 -5.507 -30.183 1.00 93.56 94 ILE A O 1
ATOM 736 N N . SER A 1 95 ? 13.065 -6.459 -28.706 1.00 92.00 95 SER A N 1
ATOM 737 C CA . SER A 1 95 ? 13.284 -7.829 -29.217 1.00 92.00 95 SER A CA 1
ATOM 738 C C . SER A 1 95 ? 12.899 -8.021 -30.689 1.00 92.00 95 SER A C 1
ATOM 740 O O . SER A 1 95 ? 13.376 -8.956 -31.333 1.00 92.00 95 SER A O 1
ATOM 742 N N . LYS A 1 96 ? 12.042 -7.148 -31.231 1.00 93.94 96 LYS A N 1
ATOM 743 C CA . LYS A 1 96 ? 11.637 -7.154 -32.644 1.00 93.94 96 LYS A CA 1
ATOM 744 C C . LYS A 1 96 ? 12.444 -6.183 -33.502 1.00 93.94 96 LYS A C 1
ATOM 746 O O . LYS A 1 96 ? 12.415 -6.300 -34.726 1.00 93.94 96 LYS A O 1
ATOM 751 N N . HIS A 1 97 ? 13.144 -5.240 -32.883 1.00 94.50 97 HIS A N 1
ATOM 752 C CA . HIS A 1 97 ? 13.903 -4.212 -33.574 1.00 94.50 97 HIS A CA 1
ATOM 753 C C . HIS A 1 97 ? 15.294 -4.732 -34.002 1.00 94.50 97 HIS A C 1
ATOM 755 O O . HIS A 1 97 ? 15.916 -5.498 -33.259 1.00 94.50 97 HIS A O 1
ATOM 761 N N . PRO A 1 98 ? 15.840 -4.321 -35.167 1.00 94.19 98 PRO A N 1
ATOM 762 C CA . PRO A 1 98 ? 17.180 -4.721 -35.618 1.00 94.19 98 PRO A CA 1
ATOM 763 C C . PRO A 1 98 ? 18.310 -4.468 -34.610 1.00 94.19 98 PRO A C 1
ATOM 765 O O . PRO A 1 98 ? 19.267 -5.247 -34.575 1.00 94.19 98 PRO A O 1
ATOM 768 N N . ILE A 1 99 ? 18.164 -3.443 -33.759 1.00 93.00 99 ILE A N 1
ATOM 769 C CA . ILE A 1 99 ? 19.092 -3.113 -32.661 1.00 93.00 99 ILE A CA 1
ATOM 770 C C . ILE A 1 99 ? 19.385 -4.318 -31.757 1.00 93.00 99 ILE A C 1
ATOM 772 O O . ILE A 1 99 ? 20.516 -4.475 -31.314 1.00 93.00 99 ILE A O 1
ATOM 776 N N . TYR A 1 100 ? 18.431 -5.241 -31.566 1.00 94.38 100 TYR A N 1
ATOM 777 C CA . TYR A 1 100 ? 18.624 -6.442 -30.745 1.00 94.38 100 TYR A CA 1
ATOM 778 C C . TYR A 1 100 ? 19.845 -7.274 -31.165 1.00 94.38 100 TYR A C 1
ATOM 780 O O . TYR A 1 100 ? 20.493 -7.899 -30.333 1.00 94.38 100 TYR A O 1
ATOM 788 N N . LYS A 1 101 ? 20.195 -7.258 -32.458 1.00 92.19 101 LYS A N 1
ATOM 789 C CA . LYS A 1 101 ? 21.329 -8.017 -33.007 1.00 92.19 101 LYS A CA 1
ATOM 790 C C . LYS A 1 101 ? 22.697 -7.442 -32.639 1.00 92.19 101 LYS A C 1
ATOM 792 O O . LYS A 1 101 ? 23.694 -8.123 -32.859 1.00 92.19 101 LYS A O 1
ATOM 797 N N . VAL A 1 102 ? 22.755 -6.194 -32.178 1.00 92.44 102 VAL A N 1
ATOM 798 C CA . VAL A 1 102 ? 24.003 -5.525 -31.776 1.00 92.44 102 VAL A CA 1
ATOM 799 C C . VAL A 1 102 ? 24.087 -5.292 -30.272 1.00 92.44 102 VAL A C 1
ATOM 801 O O . VAL A 1 102 ? 25.101 -4.786 -29.807 1.00 92.44 102 VAL A O 1
ATOM 804 N N . LEU A 1 103 ? 23.059 -5.677 -29.507 1.00 94.81 103 LEU A N 1
ATOM 805 C CA . LEU A 1 103 ? 23.082 -5.536 -28.057 1.00 94.81 103 LEU A CA 1
ATOM 806 C C . LEU A 1 103 ? 24.124 -6.485 -27.442 1.00 94.81 103 LEU A C 1
ATOM 808 O O . LEU A 1 103 ? 24.100 -7.685 -27.741 1.00 94.81 103 LEU A O 1
ATOM 812 N N . PRO A 1 104 ? 25.007 -5.987 -26.561 1.00 93.81 104 PRO A N 1
ATOM 813 C CA . PRO A 1 104 ? 25.922 -6.836 -25.815 1.00 93.81 104 PRO A CA 1
ATOM 814 C C . PRO A 1 104 ? 25.152 -7.695 -24.812 1.00 93.81 104 PRO A C 1
ATOM 816 O O . PRO A 1 104 ? 24.100 -7.295 -24.307 1.00 93.81 104 PRO A O 1
ATOM 819 N N . ASP A 1 105 ? 25.682 -8.872 -24.488 1.00 93.50 105 ASP A N 1
ATOM 820 C CA . ASP A 1 105 ? 25.130 -9.678 -23.402 1.00 93.50 105 ASP A CA 1
ATOM 821 C C . ASP A 1 105 ? 25.577 -9.100 -22.056 1.00 93.50 105 ASP A C 1
ATOM 823 O O . ASP A 1 105 ? 26.768 -9.049 -21.754 1.00 93.50 105 ASP A O 1
ATOM 827 N N . VAL A 1 106 ? 24.611 -8.624 -21.272 1.00 94.00 106 VAL A N 1
ATOM 828 C CA . VAL A 1 106 ? 24.832 -7.952 -19.987 1.00 94.00 106 VAL A CA 1
ATOM 829 C C . VAL A 1 106 ? 23.915 -8.529 -18.919 1.00 94.00 106 VAL A C 1
ATOM 831 O O . VAL A 1 106 ? 22.837 -9.060 -19.212 1.00 94.00 106 VAL A O 1
ATOM 834 N N . GLU A 1 107 ? 24.341 -8.413 -17.664 1.00 93.31 107 GLU A N 1
ATOM 835 C CA . GLU A 1 107 ? 23.524 -8.815 -16.525 1.00 93.31 107 GLU A CA 1
ATOM 836 C C . GLU A 1 107 ? 22.323 -7.877 -16.339 1.00 93.31 107 GLU A C 1
ATOM 838 O O . GLU A 1 107 ? 22.388 -6.668 -16.570 1.00 93.31 107 GLU A O 1
ATOM 843 N N . SER A 1 108 ? 21.199 -8.448 -15.905 1.00 91.62 108 SER A N 1
ATOM 844 C CA . SER A 1 108 ? 20.005 -7.684 -15.546 1.00 91.62 108 SER A CA 1
ATOM 845 C C . SER A 1 108 ? 20.207 -6.929 -14.235 1.00 91.62 108 SER A C 1
ATOM 847 O O . SER A 1 108 ? 20.741 -7.489 -13.277 1.00 91.62 108 SER A O 1
ATOM 849 N N . MET A 1 109 ? 19.654 -5.722 -14.138 1.00 92.00 109 MET A N 1
ATOM 850 C CA . MET A 1 109 ? 19.552 -4.980 -12.886 1.00 92.00 109 MET A CA 1
ATOM 851 C C . MET A 1 109 ? 18.158 -5.124 -12.272 1.00 92.00 109 MET A C 1
ATOM 853 O O . MET A 1 109 ? 17.148 -5.277 -12.960 1.00 92.00 109 MET A O 1
ATOM 857 N N . VAL A 1 110 ? 18.094 -5.081 -10.941 1.00 89.69 110 VAL A N 1
ATOM 858 C CA . VAL A 1 110 ? 16.821 -5.163 -10.219 1.00 89.69 110 VAL A CA 1
ATOM 859 C C . VAL A 1 110 ? 16.086 -3.835 -10.347 1.00 89.69 110 VAL A C 1
ATOM 861 O O . VAL A 1 110 ? 16.581 -2.798 -9.905 1.00 89.69 110 VAL A O 1
ATOM 864 N N . LEU A 1 111 ? 14.878 -3.877 -10.905 1.00 89.62 111 LEU A N 1
ATOM 865 C CA . LEU A 1 111 ? 14.038 -2.693 -11.015 1.00 89.62 111 LEU A CA 1
ATOM 866 C C . LEU A 1 111 ? 13.459 -2.289 -9.649 1.00 89.62 111 LEU A C 1
ATOM 868 O O . LEU A 1 111 ? 13.064 -3.155 -8.853 1.00 89.62 111 LEU A O 1
ATOM 872 N N . PRO A 1 112 ? 13.367 -0.978 -9.357 1.00 87.25 112 PRO A N 1
ATOM 873 C CA . PRO A 1 112 ? 12.719 -0.499 -8.149 1.00 87.25 112 PRO A CA 1
ATOM 874 C C . PRO A 1 112 ? 11.270 -0.987 -8.080 1.00 87.25 112 PRO A C 1
ATOM 876 O O . PRO A 1 112 ? 10.496 -0.825 -9.019 1.00 87.25 112 PRO A O 1
ATOM 879 N N . SER A 1 113 ? 10.905 -1.577 -6.941 1.00 80.62 113 SER A N 1
ATOM 880 C CA . SER A 1 113 ? 9.550 -2.089 -6.667 1.00 80.62 113 SER A CA 1
ATOM 881 C C . SER A 1 113 ? 8.847 -1.357 -5.520 1.00 80.62 113 SER A C 1
ATOM 883 O O . SER A 1 113 ? 7.793 -1.784 -5.040 1.00 80.62 113 SER A O 1
ATOM 885 N N . ASN A 1 114 ? 9.463 -0.278 -5.043 1.00 82.50 114 ASN A N 1
ATOM 886 C CA . ASN A 1 114 ? 8.893 0.654 -4.082 1.00 82.50 114 ASN A CA 1
ATOM 887 C C . ASN A 1 114 ? 8.535 1.957 -4.816 1.00 82.50 114 ASN A C 1
ATOM 889 O O . ASN A 1 114 ? 9.083 2.192 -5.881 1.00 82.50 114 ASN A O 1
ATOM 893 N N . PRO A 1 115 ? 7.645 2.799 -4.280 1.00 79.88 115 PRO A N 1
ATOM 894 C CA . PRO A 1 115 ? 7.275 4.067 -4.908 1.00 79.88 115 PRO A CA 1
ATOM 895 C C . PRO A 1 115 ? 8.215 5.232 -4.568 1.00 79.88 115 PRO A C 1
ATOM 897 O O . PRO A 1 115 ? 8.006 6.342 -5.041 1.00 79.88 115 PRO A O 1
ATOM 900 N N . PHE A 1 116 ? 9.222 5.002 -3.724 1.00 84.00 116 PHE A N 1
ATOM 901 C CA . PHE A 1 116 ? 10.117 6.032 -3.191 1.00 84.00 116 PHE A CA 1
ATOM 902 C C . PHE A 1 116 ? 11.472 6.054 -3.910 1.00 84.00 116 PHE A C 1
ATOM 904 O O . PHE A 1 116 ? 12.464 6.519 -3.349 1.00 84.00 116 PHE A O 1
ATOM 911 N N . TYR A 1 117 ? 11.538 5.517 -5.128 1.00 83.69 117 TYR A N 1
ATOM 912 C CA . TYR A 1 117 ? 12.753 5.566 -5.928 1.00 83.69 117 TYR A CA 1
ATOM 913 C C . TYR A 1 117 ? 12.917 6.943 -6.571 1.00 83.69 117 TYR A C 1
ATOM 915 O O . TYR A 1 117 ? 11.949 7.592 -6.976 1.00 83.69 117 TYR A O 1
ATOM 923 N N . TRP A 1 118 ? 14.168 7.385 -6.652 1.00 78.56 118 TRP A N 1
ATOM 924 C CA . TRP A 1 118 ? 14.520 8.669 -7.251 1.00 78.56 118 TRP A CA 1
ATOM 925 C C . TRP A 1 118 ? 14.741 8.547 -8.760 1.00 78.56 118 TRP A C 1
ATOM 927 O O . TRP A 1 118 ? 14.302 9.438 -9.483 1.00 78.56 118 TRP A O 1
ATOM 937 N N . SER A 1 119 ? 15.316 7.428 -9.216 1.00 86.56 119 SER A N 1
ATOM 938 C CA . SER A 1 119 ? 15.600 7.123 -10.622 1.00 86.56 119 SER A CA 1
ATOM 939 C C . SER A 1 119 ? 15.556 5.616 -10.910 1.00 86.56 119 SER A C 1
ATOM 941 O O . SER A 1 119 ? 15.597 4.781 -9.997 1.00 86.56 119 SER A O 1
ATOM 943 N N . LEU A 1 120 ? 15.480 5.277 -12.190 1.00 90.69 120 LEU A N 1
ATOM 944 C CA . LEU A 1 120 ? 15.668 3.954 -12.763 1.00 90.69 120 LEU A CA 1
ATOM 945 C C . LEU A 1 120 ? 17.157 3.682 -13.027 1.00 90.69 120 LEU A C 1
ATOM 947 O O . LEU A 1 120 ? 17.967 4.610 -13.047 1.00 90.69 120 LEU A O 1
ATOM 951 N N . PRO A 1 121 ? 17.547 2.401 -13.164 1.00 88.75 121 PRO A N 1
ATOM 952 C CA . PRO A 1 121 ? 18.954 2.021 -13.296 1.00 88.75 121 PRO A CA 1
ATOM 953 C C . PRO A 1 121 ? 19.599 2.432 -14.627 1.00 88.75 121 PRO A C 1
ATOM 955 O O . PRO A 1 121 ? 20.820 2.389 -14.728 1.00 88.75 121 PRO A O 1
ATOM 958 N N . THR A 1 122 ? 18.804 2.800 -15.631 1.00 92.06 122 THR A N 1
ATOM 959 C CA . THR A 1 122 ? 19.262 3.109 -16.989 1.00 92.06 122 THR A CA 1
ATOM 960 C C . THR A 1 122 ? 18.602 4.380 -17.511 1.00 92.06 122 THR A C 1
ATOM 962 O O . THR A 1 122 ? 17.460 4.694 -17.153 1.00 92.06 122 THR A O 1
ATOM 965 N N . HIS A 1 123 ? 19.309 5.098 -18.382 1.00 90.94 123 HIS A N 1
ATOM 966 C CA . HIS A 1 123 ? 18.815 6.331 -18.999 1.00 90.94 123 HIS A CA 1
ATOM 967 C C . HIS A 1 123 ? 17.613 6.052 -19.911 1.00 90.94 123 HIS A C 1
ATOM 969 O O . HIS A 1 123 ? 16.615 6.764 -19.867 1.00 90.94 123 HIS A O 1
ATOM 975 N N . SER A 1 124 ? 17.658 4.953 -20.671 1.00 91.25 124 SER A N 1
ATOM 976 C CA . SER A 1 124 ? 16.553 4.509 -21.535 1.00 91.25 124 SER A CA 1
ATOM 977 C C . SER A 1 124 ? 15.279 4.177 -20.768 1.00 91.25 124 SER A C 1
ATOM 979 O O . SER A 1 124 ? 14.188 4.456 -21.267 1.00 91.25 124 SER A O 1
ATOM 981 N N . LEU A 1 125 ? 15.378 3.602 -19.565 1.00 92.94 125 LEU A N 1
ATOM 982 C CA . LEU A 1 125 ? 14.194 3.379 -18.739 1.00 92.94 125 LEU A CA 1
ATOM 983 C C . LEU A 1 125 ? 13.702 4.667 -18.091 1.00 92.94 125 LEU A C 1
ATOM 985 O O . LEU A 1 125 ? 12.490 4.852 -18.039 1.00 92.94 125 LEU A O 1
ATOM 989 N N . GLU A 1 126 ? 14.593 5.539 -17.607 1.00 92.06 126 GLU A N 1
ATOM 990 C CA . GLU A 1 126 ? 14.188 6.808 -16.984 1.00 92.06 126 GLU A CA 1
ATOM 991 C C . GLU A 1 126 ? 13.454 7.708 -17.984 1.00 92.06 126 GLU A C 1
ATOM 993 O O . GLU A 1 126 ? 12.356 8.169 -17.673 1.00 92.06 126 GLU A O 1
ATOM 998 N N . ALA A 1 127 ? 13.984 7.854 -19.203 1.00 90.12 127 ALA A N 1
ATOM 999 C CA . ALA A 1 127 ? 13.368 8.647 -20.269 1.00 90.12 127 ALA A CA 1
ATOM 1000 C C . ALA A 1 127 ? 11.949 8.161 -20.620 1.00 90.12 127 ALA A C 1
ATOM 1002 O O . ALA A 1 127 ? 11.047 8.946 -20.893 1.00 90.12 127 ALA A O 1
ATOM 1003 N N . GLN A 1 128 ? 11.710 6.847 -20.555 1.00 90.56 128 GLN A N 1
ATOM 1004 C CA . GLN A 1 128 ? 10.403 6.253 -20.854 1.00 90.56 128 GLN A CA 1
ATOM 1005 C C . GLN A 1 128 ? 9.527 6.040 -19.607 1.00 90.56 128 GLN A C 1
ATOM 1007 O O . GLN A 1 128 ? 8.377 5.615 -19.714 1.00 90.56 128 GLN A O 1
ATOM 1012 N N . ALA A 1 129 ? 10.020 6.339 -18.405 1.00 89.69 129 ALA A N 1
ATOM 1013 C CA . ALA A 1 129 ? 9.297 6.068 -17.164 1.00 89.69 129 ALA A CA 1
ATOM 1014 C C . ALA A 1 129 ? 8.007 6.883 -17.041 1.00 89.69 129 ALA A C 1
ATOM 1016 O O . ALA A 1 129 ? 7.003 6.376 -16.531 1.00 89.69 129 ALA A O 1
ATOM 1017 N N . SER A 1 130 ? 8.056 8.144 -17.475 1.00 85.62 130 SER A N 1
ATOM 1018 C CA . SER A 1 130 ? 6.937 9.090 -17.469 1.00 85.62 130 SER A CA 1
ATOM 1019 C C . SER A 1 130 ? 5.879 8.699 -18.500 1.00 85.62 130 SER A C 1
ATOM 1021 O O . SER A 1 130 ? 4.712 8.575 -18.146 1.00 85.62 130 SER A O 1
ATOM 1023 N N . ASN A 1 131 ? 6.298 8.406 -19.735 1.00 87.69 131 ASN A N 1
ATOM 1024 C CA . ASN A 1 131 ? 5.424 8.021 -20.849 1.00 87.69 131 ASN A CA 1
ATOM 1025 C C . ASN A 1 131 ? 4.583 6.769 -20.551 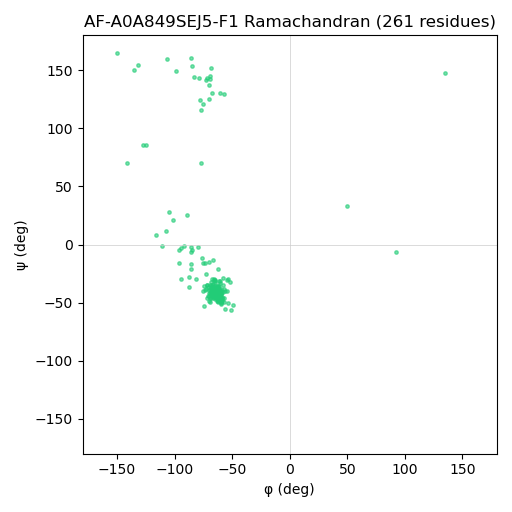1.00 87.69 131 ASN A C 1
ATOM 1027 O O . ASN A 1 131 ? 3.485 6.607 -21.079 1.00 87.69 131 ASN A O 1
ATOM 1031 N N . PHE A 1 132 ? 5.099 5.884 -19.696 1.00 89.25 132 PHE A N 1
ATOM 1032 C CA . PHE A 1 132 ? 4.454 4.632 -19.306 1.00 89.25 132 PHE A CA 1
ATOM 1033 C C . PHE A 1 132 ? 3.912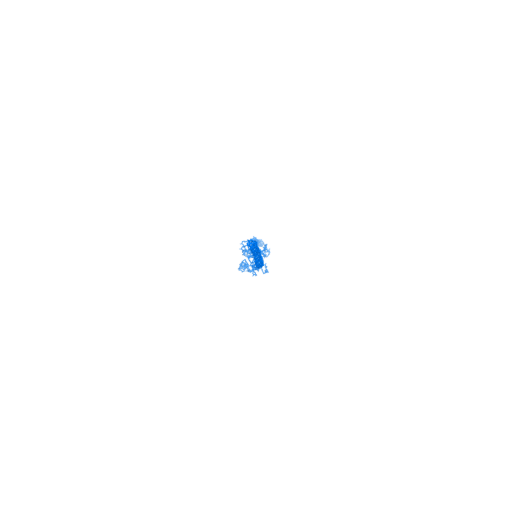 4.649 -17.868 1.00 89.25 132 PHE A C 1
ATOM 1035 O O . PHE A 1 132 ? 3.573 3.589 -17.342 1.00 89.25 132 PHE A O 1
ATOM 1042 N N . ASP A 1 133 ? 3.858 5.815 -17.211 1.00 88.69 133 ASP A N 1
ATOM 1043 C CA . ASP A 1 133 ? 3.347 5.977 -15.843 1.00 88.69 133 ASP A CA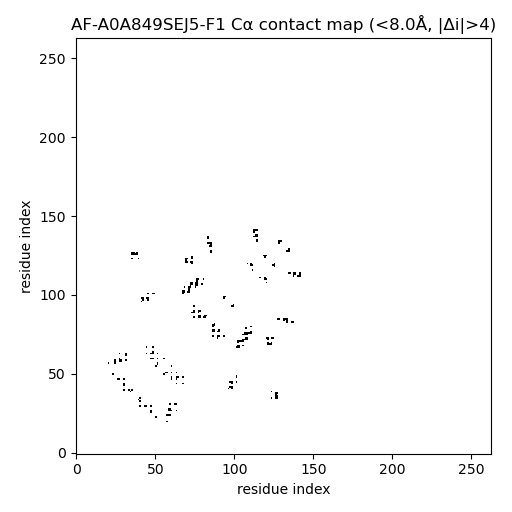 1
ATOM 1044 C C . ASP A 1 133 ? 3.949 4.976 -14.828 1.00 88.69 133 ASP A C 1
ATOM 1046 O O . ASP A 1 133 ? 3.308 4.562 -13.853 1.00 88.69 133 ASP A O 1
ATOM 1050 N N . TYR A 1 134 ? 5.218 4.589 -15.011 1.00 89.00 134 TYR A N 1
ATOM 1051 C CA . TYR A 1 134 ? 5.845 3.498 -14.254 1.00 89.00 134 TYR A CA 1
ATOM 1052 C C . TYR A 1 134 ? 5.864 3.768 -12.734 1.00 89.00 134 TYR A C 1
ATOM 1054 O O . TYR A 1 134 ? 5.715 2.846 -11.921 1.00 89.00 134 TYR A O 1
ATOM 1062 N N . ARG A 1 135 ? 5.953 5.047 -12.327 1.00 87.25 135 ARG A N 1
ATOM 1063 C CA . ARG A 1 135 ? 5.825 5.479 -10.920 1.00 87.25 135 ARG A CA 1
ATOM 1064 C C . ARG A 1 135 ? 4.441 5.148 -10.351 1.00 87.25 135 ARG A C 1
ATOM 1066 O O . ARG A 1 135 ? 4.351 4.606 -9.249 1.00 87.25 135 ARG A O 1
ATOM 1073 N N . LEU A 1 136 ? 3.369 5.447 -11.089 1.00 88.12 136 LEU A N 1
ATOM 1074 C CA . LEU A 1 136 ? 1.990 5.197 -10.654 1.00 88.12 136 LEU A CA 1
ATOM 1075 C C . LEU A 1 136 ? 1.691 3.704 -10.573 1.00 88.12 136 LEU A C 1
ATOM 1077 O O . LEU A 1 136 ? 1.088 3.253 -9.593 1.00 88.12 136 LEU A O 1
ATOM 1081 N N . GLU A 1 137 ? 2.167 2.928 -11.548 1.00 89.00 137 GLU A N 1
ATOM 1082 C CA . GLU A 1 137 ? 2.095 1.472 -11.474 1.00 89.00 137 GLU A CA 1
ATOM 1083 C C . GLU A 1 137 ? 2.779 0.992 -10.192 1.00 89.00 137 GLU A C 1
ATOM 1085 O O . GLU A 1 137 ? 2.136 0.359 -9.350 1.00 89.00 137 GLU A O 1
ATOM 1090 N N . SER A 1 138 ? 4.046 1.360 -9.981 1.00 87.75 138 SER A N 1
ATOM 1091 C CA . SER A 1 138 ? 4.840 0.963 -8.808 1.00 87.75 138 SER A CA 1
ATOM 1092 C C . SER A 1 138 ? 4.156 1.304 -7.476 1.00 87.75 138 SER A C 1
ATOM 1094 O O . SER A 1 138 ? 4.152 0.480 -6.555 1.00 87.75 138 SER A O 1
ATOM 1096 N N . ILE A 1 139 ? 3.514 2.476 -7.378 1.00 88.75 139 ILE A N 1
ATOM 1097 C CA . ILE A 1 139 ? 2.690 2.879 -6.226 1.00 88.75 139 ILE A CA 1
ATOM 1098 C C . ILE A 1 139 ? 1.530 1.904 -6.011 1.00 88.75 139 ILE A C 1
ATOM 1100 O O . ILE A 1 139 ? 1.344 1.409 -4.896 1.00 88.75 139 ILE A O 1
ATOM 1104 N N . SER A 1 140 ? 0.765 1.604 -7.060 1.00 87.88 140 SER A N 1
ATOM 1105 C CA . SER A 1 140 ? -0.375 0.683 -6.992 1.00 87.88 140 SER A CA 1
ATOM 1106 C C . SER A 1 140 ? 0.049 -0.711 -6.519 1.00 87.88 140 SER A C 1
ATOM 1108 O O . SER A 1 140 ? -0.546 -1.265 -5.589 1.00 87.88 140 SER A O 1
ATOM 1110 N N . TRP A 1 141 ? 1.140 -1.252 -7.073 1.00 85.75 141 TRP A N 1
ATOM 1111 C CA . TRP A 1 141 ? 1.698 -2.545 -6.659 1.00 85.75 141 TRP A CA 1
ATOM 1112 C C . TRP A 1 141 ? 2.136 -2.543 -5.196 1.00 85.75 141 TRP A C 1
ATOM 1114 O O . TRP A 1 141 ? 1.865 -3.496 -4.458 1.00 85.75 141 TRP A O 1
ATOM 1124 N N . TRP A 1 142 ? 2.808 -1.476 -4.763 1.00 88.94 142 TRP A N 1
ATOM 1125 C CA . TRP A 1 142 ? 3.267 -1.344 -3.388 1.00 88.94 142 TRP A CA 1
ATOM 1126 C C . TRP A 1 142 ? 2.092 -1.317 -2.407 1.00 88.94 142 TRP A C 1
ATOM 1128 O O . TRP A 1 142 ? 2.066 -2.116 -1.471 1.00 88.94 142 TRP A O 1
ATOM 1138 N N . TRP A 1 143 ? 1.067 -0.501 -2.663 1.00 87.81 143 TRP A N 1
ATOM 1139 C CA . TRP A 1 143 ? -0.152 -0.483 -1.846 1.00 87.81 143 TRP A CA 1
ATOM 1140 C C . TRP A 1 143 ? -0.915 -1.807 -1.888 1.00 87.81 143 TRP A C 1
ATOM 1142 O O . TRP A 1 143 ? -1.445 -2.242 -0.864 1.00 87.81 143 TRP A O 1
ATOM 1152 N N . GLY A 1 144 ? -0.929 -2.488 -3.036 1.00 86.81 144 GLY A N 1
ATOM 1153 C CA . GLY A 1 144 ? -1.525 -3.813 -3.188 1.00 86.81 144 GLY A CA 1
ATOM 1154 C C . GLY A 1 144 ? -0.951 -4.839 -2.207 1.00 86.81 144 GLY A C 1
ATOM 1155 O O . GLY A 1 144 ? -1.714 -5.597 -1.607 1.00 86.81 144 GLY A O 1
ATOM 1156 N N . LYS A 1 145 ? 0.368 -4.811 -1.963 1.00 86.62 145 LYS A N 1
ATOM 1157 C CA . LYS A 1 145 ? 1.029 -5.684 -0.973 1.00 86.62 145 LYS A CA 1
ATOM 1158 C C . LYS A 1 145 ? 0.578 -5.390 0.458 1.00 86.62 145 LYS A C 1
ATOM 1160 O O . LYS A 1 145 ? 0.395 -6.311 1.250 1.00 86.62 145 LYS A O 1
ATOM 1165 N N . TRP A 1 146 ? 0.373 -4.117 0.788 1.00 89.69 146 TRP A N 1
ATOM 1166 C CA . TRP A 1 146 ? 0.004 -3.694 2.140 1.00 89.69 146 TRP A CA 1
ATOM 1167 C C . TRP A 1 146 ? -1.494 -3.754 2.417 1.00 89.69 146 TRP A C 1
ATOM 1169 O O . TRP A 1 146 ? -1.889 -3.770 3.580 1.00 89.69 146 TRP A O 1
ATOM 1179 N N . LYS A 1 147 ? -2.332 -3.840 1.378 1.00 90.19 147 LYS A N 1
ATOM 1180 C CA . LYS A 1 147 ? -3.795 -3.816 1.487 1.00 90.19 147 LYS A CA 1
ATOM 1181 C C . LYS A 1 147 ? -4.314 -4.787 2.549 1.00 90.19 147 LYS A C 1
ATOM 1183 O O . LYS A 1 147 ? -5.040 -4.373 3.446 1.00 90.19 147 LYS A O 1
ATOM 1188 N N . ILE A 1 148 ? -3.908 -6.057 2.489 1.00 90.50 148 ILE A N 1
ATOM 1189 C CA . ILE A 1 148 ? -4.360 -7.092 3.436 1.00 90.50 148 ILE A CA 1
ATOM 1190 C C . ILE A 1 148 ? -3.907 -6.766 4.862 1.00 90.50 148 ILE A C 1
ATOM 1192 O O . ILE A 1 148 ? -4.711 -6.835 5.788 1.00 90.50 148 ILE A O 1
ATOM 1196 N N . VAL A 1 149 ? -2.645 -6.366 5.040 1.00 92.06 149 VAL A N 1
ATOM 1197 C CA . VAL A 1 149 ? -2.090 -6.010 6.354 1.00 92.06 149 VAL A CA 1
ATOM 1198 C C . VAL A 1 149 ? -2.848 -4.827 6.957 1.00 92.06 149 VAL A C 1
ATOM 1200 O O . VAL A 1 149 ? -3.248 -4.878 8.117 1.00 92.06 149 VAL A O 1
ATOM 1203 N N . ILE A 1 150 ? -3.122 -3.794 6.159 1.00 93.44 150 ILE A N 1
ATOM 1204 C CA . ILE A 1 150 ? -3.892 -2.618 6.576 1.00 93.44 150 ILE A CA 1
ATOM 1205 C C . ILE A 1 150 ? -5.318 -3.020 6.972 1.00 93.44 150 ILE A C 1
ATOM 1207 O O . ILE A 1 150 ? -5.784 -2.631 8.042 1.00 93.44 150 ILE A O 1
ATOM 1211 N N . PHE A 1 151 ? -6.001 -3.839 6.165 1.00 94.19 151 PHE A N 1
ATOM 1212 C CA . PHE A 1 151 ? -7.342 -4.328 6.501 1.00 94.19 151 PHE A CA 1
ATOM 1213 C C . PHE A 1 151 ? -7.357 -5.135 7.798 1.00 94.19 151 PHE A C 1
ATOM 1215 O O . PHE A 1 151 ? -8.253 -4.941 8.620 1.00 94.19 151 PHE A O 1
ATOM 1222 N N . LEU A 1 152 ? -6.364 -5.997 8.018 1.00 95.06 152 LEU A N 1
ATOM 1223 C CA . LEU A 1 152 ? -6.238 -6.756 9.260 1.00 95.06 152 LEU A CA 1
ATOM 1224 C C . LEU A 1 152 ? -6.056 -5.828 10.463 1.00 95.06 152 LEU A C 1
ATOM 1226 O O . LEU A 1 152 ? -6.760 -5.986 11.457 1.00 95.06 152 LEU A O 1
ATOM 1230 N N . LEU A 1 153 ? -5.180 -4.826 10.358 1.00 95.88 153 LEU A N 1
ATOM 1231 C CA . LEU A 1 153 ? -4.959 -3.846 11.424 1.00 95.88 153 LEU A CA 1
ATOM 1232 C C . LEU A 1 153 ? -6.225 -3.043 11.738 1.00 95.88 153 LEU A C 1
ATOM 1234 O O . LEU A 1 153 ? -6.582 -2.905 12.906 1.00 95.88 153 LEU A O 1
ATOM 1238 N N . ILE A 1 154 ? -6.945 -2.571 10.717 1.00 96.38 154 ILE A N 1
ATOM 1239 C CA . ILE A 1 154 ? -8.218 -1.857 10.896 1.00 96.38 154 ILE A CA 1
ATOM 1240 C C . ILE A 1 154 ? -9.243 -2.764 11.581 1.00 96.38 154 ILE A C 1
ATOM 1242 O O . ILE A 1 154 ? -9.903 -2.346 12.529 1.00 96.38 154 ILE A O 1
ATOM 1246 N N . THR A 1 155 ? -9.352 -4.018 11.143 1.00 96.38 155 THR A N 1
ATOM 1247 C CA . THR A 1 155 ? -10.296 -4.981 11.725 1.00 96.38 155 THR A CA 1
ATOM 1248 C C . THR A 1 155 ? -9.968 -5.249 13.193 1.00 96.38 155 THR A C 1
ATOM 1250 O O . THR A 1 155 ? -10.865 -5.272 14.034 1.00 96.38 155 THR A O 1
ATOM 1253 N N . LEU A 1 156 ? -8.683 -5.383 13.526 1.00 97.19 156 LEU A N 1
ATOM 1254 C CA . LEU A 1 156 ? -8.215 -5.602 14.892 1.00 97.19 156 LEU A CA 1
ATOM 1255 C C . LEU A 1 156 ? -8.489 -4.378 15.778 1.00 97.19 156 LEU A C 1
ATOM 1257 O O . LEU A 1 156 ? -8.963 -4.535 16.903 1.00 97.19 156 LEU A O 1
ATOM 1261 N N . LEU A 1 157 ? -8.286 -3.164 15.257 1.00 97.12 157 LEU A N 1
ATOM 1262 C CA . LEU A 1 157 ? -8.629 -1.920 15.951 1.00 97.12 157 LEU A CA 1
ATOM 1263 C C . LEU A 1 157 ? -10.134 -1.803 16.208 1.00 97.12 157 LEU A C 1
ATOM 1265 O O . LEU A 1 157 ? -10.535 -1.508 17.333 1.00 97.12 157 LEU A O 1
ATOM 1269 N N . LEU A 1 158 ? -10.971 -2.086 15.208 1.00 97.62 158 LEU A N 1
ATOM 1270 C CA . LEU A 1 158 ? -12.429 -2.082 15.363 1.00 97.62 158 LEU A CA 1
ATOM 1271 C C . LEU A 1 158 ? -12.895 -3.140 16.367 1.00 97.62 158 LEU A C 1
ATOM 1273 O O . LEU A 1 158 ? -13.777 -2.872 17.180 1.00 97.62 158 LEU A O 1
ATOM 1277 N N . PHE A 1 159 ? -12.279 -4.322 16.357 1.00 97.38 159 PHE A N 1
ATOM 1278 C CA . PHE A 1 159 ? -12.582 -5.384 17.311 1.00 97.38 159 PHE A CA 1
ATOM 1279 C C . PHE A 1 159 ? -12.182 -5.004 18.742 1.00 97.38 159 PHE A C 1
ATOM 1281 O O . PHE A 1 159 ? -12.982 -5.153 19.666 1.00 97.38 159 PHE A O 1
ATOM 1288 N N . ALA A 1 160 ? -10.981 -4.451 18.935 1.00 97.00 160 ALA A N 1
ATOM 1289 C CA . ALA A 1 160 ? -10.522 -3.960 20.233 1.00 97.00 160 ALA A CA 1
ATOM 1290 C C . ALA A 1 160 ? -11.415 -2.823 20.754 1.00 97.00 160 ALA A C 1
ATOM 1292 O O . ALA A 1 160 ? -11.805 -2.818 21.924 1.00 97.00 160 ALA A O 1
ATOM 1293 N N . PHE A 1 161 ? -11.800 -1.899 19.872 1.00 97.38 161 PHE A N 1
ATOM 1294 C CA . PHE A 1 161 ? -12.731 -0.820 20.181 1.00 97.38 161 PHE A CA 1
ATOM 1295 C C . PHE A 1 161 ? -14.120 -1.355 20.568 1.00 97.38 161 PHE A C 1
ATOM 1297 O O . PHE A 1 161 ? -14.685 -0.948 21.585 1.00 97.38 161 PHE A O 1
ATOM 1304 N N . GLY A 1 162 ? -14.642 -2.330 19.821 1.00 96.62 162 GLY A N 1
ATOM 1305 C CA . GLY A 1 162 ? -15.899 -3.010 20.131 1.00 96.62 162 GLY A CA 1
ATOM 1306 C C . GLY A 1 162 ? -15.864 -3.727 21.483 1.00 96.62 162 GLY A C 1
ATOM 1307 O O . GLY A 1 162 ? -16.786 -3.573 22.283 1.00 96.62 162 GLY A O 1
ATOM 1308 N N . LEU A 1 163 ? -14.778 -4.443 21.788 1.00 96.94 163 LEU A N 1
ATOM 1309 C CA . LEU A 1 163 ? -14.573 -5.094 23.086 1.00 96.94 163 LEU A CA 1
ATOM 1310 C C . LEU A 1 163 ? -14.524 -4.092 24.240 1.00 96.94 163 LEU A C 1
ATOM 1312 O O . LEU A 1 163 ? -15.128 -4.332 25.289 1.00 96.94 163 LEU A O 1
ATOM 1316 N N . TYR A 1 164 ? -13.831 -2.969 24.052 1.00 96.75 164 TYR A N 1
ATOM 1317 C CA . TYR A 1 164 ? -13.763 -1.899 25.042 1.00 96.75 164 TYR A CA 1
ATOM 1318 C C . TYR A 1 164 ? -15.159 -1.342 25.357 1.00 96.75 164 TYR A C 1
ATOM 1320 O O . TYR A 1 164 ? -15.567 -1.286 26.522 1.00 96.75 164 TYR A O 1
ATOM 1328 N N . HIS A 1 165 ? -15.939 -1.020 24.323 1.00 96.44 165 HIS A N 1
ATOM 1329 C CA . HIS A 1 165 ? -17.309 -0.537 24.488 1.00 96.44 165 HIS A CA 1
ATOM 1330 C C . HIS A 1 165 ? -18.237 -1.582 25.107 1.00 96.44 165 HIS A C 1
ATOM 1332 O O . HIS A 1 165 ? -19.001 -1.257 26.018 1.00 96.44 165 HIS A O 1
ATOM 1338 N N . TYR A 1 166 ? -18.143 -2.837 24.672 1.00 96.25 166 TYR A N 1
ATOM 1339 C CA . TYR A 1 166 ? -18.932 -3.932 25.224 1.00 96.25 166 TYR A CA 1
ATOM 1340 C C . TYR A 1 166 ? -18.648 -4.143 26.716 1.00 96.25 166 TYR A C 1
ATOM 1342 O O . TYR A 1 166 ? -19.579 -4.279 27.513 1.00 96.25 166 TYR A O 1
ATOM 1350 N N . ARG A 1 167 ? -17.374 -4.102 27.128 1.00 95.62 167 ARG A N 1
ATOM 1351 C CA . ARG A 1 167 ? -16.983 -4.226 28.539 1.00 95.62 167 ARG A CA 1
ATOM 1352 C C . ARG A 1 167 ? -17.561 -3.092 29.384 1.00 95.62 167 ARG A C 1
ATOM 1354 O O . ARG A 1 167 ? -18.152 -3.365 30.429 1.00 95.62 167 ARG A O 1
ATOM 1361 N N . ASN A 1 168 ? -17.452 -1.851 28.912 1.00 95.06 168 ASN A N 1
ATOM 1362 C CA . ASN A 1 168 ? -18.013 -0.686 29.599 1.00 95.06 168 ASN A CA 1
ATOM 1363 C C . ASN A 1 168 ? -19.542 -0.762 29.698 1.00 95.06 168 ASN A C 1
ATOM 1365 O O . ASN A 1 168 ? -20.119 -0.464 30.743 1.00 95.06 168 ASN A O 1
ATOM 1369 N N . PHE A 1 169 ? -20.210 -1.195 28.629 1.00 94.44 169 PHE A N 1
ATOM 1370 C CA . PHE A 1 169 ? -21.657 -1.378 28.615 1.00 94.44 169 PHE A CA 1
ATOM 1371 C C . PHE A 1 169 ? -22.104 -2.455 29.609 1.00 94.44 169 PHE A C 1
ATOM 1373 O O . PHE A 1 169 ? -22.999 -2.221 30.421 1.00 94.44 169 PHE A O 1
ATOM 1380 N N . ARG A 1 170 ? -21.422 -3.606 29.621 1.00 94.88 170 ARG A N 1
ATOM 1381 C CA . ARG A 1 170 ? -21.704 -4.695 30.560 1.00 94.88 170 ARG A CA 1
ATOM 1382 C C . ARG A 1 170 ? -21.531 -4.253 32.014 1.00 94.88 170 ARG A C 1
ATOM 1384 O O . ARG A 1 170 ? -22.370 -4.583 32.846 1.00 94.88 170 ARG A O 1
ATOM 1391 N N . GLN A 1 171 ? -20.473 -3.499 32.318 1.00 94.00 171 GLN A N 1
ATOM 1392 C CA . GLN A 1 171 ? -20.245 -2.956 33.661 1.00 94.00 171 GLN A CA 1
ATOM 1393 C C . GLN A 1 171 ? -21.368 -2.007 34.090 1.00 94.00 171 GLN A C 1
ATOM 1395 O O . GLN A 1 171 ? -21.869 -2.130 35.205 1.00 94.00 171 GLN A O 1
ATOM 1400 N N . LYS A 1 172 ? -21.821 -1.117 33.197 1.00 94.62 172 LYS A N 1
ATOM 1401 C CA . LYS A 1 172 ? -22.959 -0.226 33.474 1.00 94.62 172 LYS A CA 1
ATOM 1402 C C . LYS A 1 172 ? -24.241 -1.004 33.772 1.00 94.62 172 LYS A C 1
ATOM 1404 O O . LYS A 1 172 ? -24.910 -0.698 34.753 1.00 94.62 172 LYS A O 1
ATOM 1409 N N . ILE A 1 173 ? -24.551 -2.035 32.982 1.00 94.19 173 ILE A N 1
ATOM 1410 C CA . ILE A 1 173 ? -25.728 -2.884 33.222 1.00 94.19 173 ILE A CA 1
ATOM 1411 C C . ILE A 1 173 ? -25.628 -3.598 34.571 1.00 94.19 173 ILE A C 1
ATOM 1413 O O . ILE A 1 173 ? -26.592 -3.605 35.331 1.00 94.19 173 ILE A O 1
ATOM 1417 N N . GLN A 1 174 ? -24.476 -4.192 34.893 1.00 93.31 174 GLN A N 1
ATOM 1418 C CA . GLN A 1 174 ? -24.315 -4.901 36.166 1.00 93.31 174 GLN A CA 1
ATOM 1419 C C . GLN A 1 174 ? -24.484 -3.974 37.373 1.00 93.31 174 GLN A C 1
ATOM 1421 O O . GLN A 1 174 ? -25.112 -4.372 38.352 1.00 93.31 174 GLN A O 1
ATOM 1426 N N . LEU A 1 175 ? -23.996 -2.734 37.284 1.00 93.56 175 LEU A N 1
ATOM 1427 C CA . LEU A 1 175 ? -24.210 -1.721 38.318 1.00 93.56 175 LEU A CA 1
ATOM 1428 C C . LEU A 1 175 ? -25.695 -1.371 38.479 1.00 93.56 175 LEU A C 1
ATOM 1430 O O . LEU A 1 175 ? -26.185 -1.348 39.605 1.00 93.56 175 LEU A O 1
ATOM 1434 N N . GLN A 1 176 ? -26.428 -1.175 37.379 1.00 93.44 176 GLN A N 1
ATOM 1435 C CA . GLN A 1 176 ? -27.870 -0.894 37.428 1.00 93.44 176 GLN A CA 1
ATOM 1436 C C . GLN A 1 176 ? -28.671 -2.056 38.029 1.00 93.44 176 GLN A C 1
ATOM 1438 O O . GLN A 1 176 ? -29.560 -1.837 38.849 1.00 93.44 176 GLN A O 1
ATOM 1443 N N . ILE A 1 177 ? -28.336 -3.300 37.670 1.00 92.44 177 ILE A N 1
ATOM 1444 C CA . ILE A 1 177 ? -28.980 -4.491 38.241 1.00 92.44 177 ILE A CA 1
ATOM 1445 C C . ILE A 1 177 ? -28.700 -4.587 39.747 1.00 92.44 177 ILE A C 1
ATOM 1447 O O . ILE A 1 177 ? -29.613 -4.875 40.520 1.00 92.44 177 ILE A O 1
ATOM 1451 N N . ALA A 1 178 ? -27.461 -4.326 40.178 1.00 92.81 178 ALA A N 1
ATOM 1452 C CA . ALA A 1 178 ? -27.095 -4.346 41.592 1.00 92.81 178 ALA A CA 1
ATOM 1453 C C . ALA A 1 178 ? -27.832 -3.263 42.397 1.00 92.81 178 ALA A C 1
ATOM 1455 O O . ALA A 1 178 ? -28.334 -3.553 43.482 1.00 92.81 178 ALA A O 1
ATOM 1456 N N . GLN A 1 179 ? -27.957 -2.048 41.852 1.00 93.88 179 GLN A N 1
ATOM 1457 C CA . GLN A 1 179 ? -28.721 -0.956 42.466 1.00 93.88 179 GLN A CA 1
ATOM 1458 C C . GLN A 1 179 ? -30.204 -1.314 42.605 1.00 93.88 179 GLN A C 1
ATOM 1460 O O . GLN A 1 179 ? -30.742 -1.255 43.707 1.00 93.88 179 GLN A O 1
ATOM 1465 N N . ALA A 1 180 ? -30.835 -1.797 41.532 1.00 93.44 180 ALA A N 1
ATOM 1466 C CA . ALA A 1 180 ? -32.235 -2.218 41.566 1.00 93.44 180 ALA A CA 1
ATOM 1467 C C . ALA A 1 180 ? -32.482 -3.371 42.560 1.00 93.44 180 ALA A C 1
ATOM 1469 O O . ALA A 1 180 ? -33.545 -3.460 43.177 1.00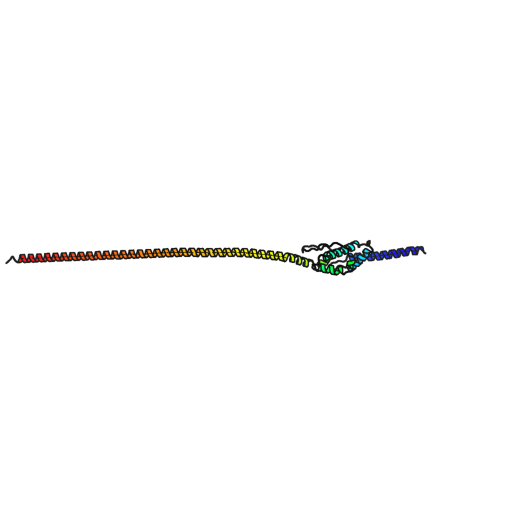 93.44 180 ALA A O 1
ATOM 1470 N N . TYR A 1 181 ? -31.508 -4.270 42.733 1.00 93.69 181 TYR A N 1
ATOM 1471 C CA . TYR A 1 181 ? -31.587 -5.333 43.735 1.00 93.69 181 TYR A CA 1
ATOM 1472 C C . TYR A 1 181 ? -31.487 -4.786 45.166 1.00 93.69 181 TYR A C 1
ATOM 1474 O O . TYR A 1 181 ? -32.261 -5.202 46.029 1.00 93.69 181 TYR A O 1
ATOM 1482 N N . GLN A 1 182 ? -30.587 -3.829 45.419 1.00 93.31 182 GLN A N 1
ATOM 1483 C CA . GLN A 1 182 ? -30.475 -3.185 46.730 1.00 93.31 182 GLN A CA 1
ATOM 1484 C C . GLN A 1 182 ? -31.716 -2.366 47.090 1.00 93.31 182 GLN A C 1
ATOM 1486 O O . GLN A 1 182 ? -32.193 -2.480 48.215 1.00 93.31 182 GLN A O 1
ATOM 1491 N N . GLU A 1 183 ? -32.291 -1.623 46.143 1.00 92.94 183 GLU A N 1
ATOM 1492 C CA . GLU A 1 183 ? -33.549 -0.895 46.354 1.00 92.94 183 GLU A CA 1
ATOM 1493 C C . GLU A 1 183 ? -34.696 -1.843 46.715 1.00 92.94 183 GLU A C 1
ATOM 1495 O O . GLU A 1 183 ? -35.436 -1.585 47.660 1.00 92.94 183 GLU A O 1
ATOM 1500 N N . LYS A 1 184 ? -34.808 -2.992 46.036 1.00 94.19 184 LYS A N 1
ATOM 1501 C CA . LYS A 1 184 ? -35.815 -4.008 46.380 1.00 94.19 184 LYS A CA 1
ATOM 1502 C C . LYS A 1 184 ? -35.641 -4.567 47.789 1.00 94.19 184 LYS A C 1
ATOM 1504 O O . LYS A 1 184 ? -36.637 -4.841 48.452 1.00 94.19 184 LYS A O 1
ATOM 1509 N N . ILE A 1 185 ? -34.404 -4.773 48.239 1.00 93.62 185 ILE A N 1
ATOM 1510 C CA . ILE A 1 185 ? -34.139 -5.221 49.613 1.00 93.62 185 ILE A CA 1
ATOM 1511 C C . ILE A 1 185 ? -34.500 -4.117 50.608 1.00 93.62 185 ILE A C 1
ATOM 1513 O O . ILE A 1 185 ? -35.180 -4.398 51.591 1.00 93.62 185 ILE A O 1
ATOM 1517 N N . ALA A 1 186 ? -34.089 -2.876 50.345 1.00 94.25 186 ALA A N 1
ATOM 1518 C CA . ALA A 1 186 ? -34.390 -1.736 51.205 1.00 94.25 186 ALA A CA 1
ATOM 1519 C C . ALA A 1 186 ? -35.905 -1.531 51.363 1.00 94.25 186 ALA A C 1
ATOM 1521 O O . ALA A 1 186 ? -36.384 -1.415 52.487 1.00 94.25 186 ALA A O 1
ATOM 1522 N N . LEU A 1 187 ? -36.657 -1.603 50.259 1.00 95.00 187 LEU A N 1
ATOM 1523 C CA . LEU A 1 187 ? -38.119 -1.512 50.264 1.00 95.00 187 LEU A CA 1
ATOM 1524 C C . LEU A 1 187 ? -38.771 -2.620 51.098 1.00 95.00 187 LEU A C 1
ATOM 1526 O O . LEU A 1 187 ? -39.684 -2.340 51.866 1.00 95.00 187 LEU A O 1
ATOM 1530 N N . LYS A 1 188 ? -38.287 -3.867 51.005 1.00 94.88 188 LYS A N 1
ATOM 1531 C CA . LYS A 1 188 ? -38.805 -4.970 51.834 1.00 94.88 188 LYS A CA 1
ATOM 1532 C C . LYS A 1 188 ? -38.558 -4.747 53.325 1.00 94.88 188 LYS A C 1
ATOM 1534 O O . LYS A 1 188 ? -39.443 -5.002 54.133 1.00 94.88 188 LYS A O 1
ATOM 1539 N N . ILE A 1 189 ? -37.369 -4.267 53.690 1.00 94.88 189 ILE A N 1
ATOM 1540 C CA . ILE A 1 189 ? -37.039 -3.957 55.089 1.00 94.88 189 ILE A CA 1
ATOM 1541 C C . ILE A 1 189 ? -37.934 -2.821 55.603 1.00 94.88 189 ILE A C 1
ATOM 1543 O O . ILE A 1 189 ? -38.425 -2.882 56.729 1.00 94.88 189 ILE A O 1
ATOM 1547 N N . GLU A 1 190 ? -38.170 -1.794 54.786 1.00 94.62 190 GLU A N 1
ATOM 1548 C CA . GLU A 1 190 ? -39.051 -0.679 55.137 1.00 94.62 190 GLU A CA 1
ATOM 1549 C C . GLU A 1 190 ? -40.513 -1.128 55.305 1.00 94.62 190 GLU A C 1
ATOM 1551 O O . GLU A 1 190 ? -41.172 -0.739 56.273 1.00 94.62 190 GLU A O 1
ATOM 1556 N N . GLU A 1 191 ? -41.002 -2.005 54.426 1.00 95.56 191 GLU A N 1
ATOM 1557 C CA . GLU A 1 191 ? -42.340 -2.600 54.513 1.00 95.56 191 GLU A CA 1
ATOM 1558 C C . GLU A 1 191 ? -42.516 -3.423 55.802 1.00 95.56 191 GLU A C 1
ATOM 1560 O O . GLU A 1 191 ? -43.502 -3.247 56.523 1.00 95.56 191 GLU A O 1
ATOM 1565 N N . GLU A 1 192 ? -41.532 -4.252 56.165 1.00 94.00 192 GLU A N 1
ATOM 1566 C CA . GLU A 1 192 ? -41.539 -5.000 57.430 1.00 94.00 192 GLU A CA 1
ATOM 1567 C C . GLU A 1 192 ? -41.537 -4.071 58.655 1.00 94.00 192 GLU A C 1
ATOM 1569 O O . GLU A 1 192 ? -42.283 -4.298 59.613 1.00 94.00 192 GLU A O 1
ATOM 1574 N N . GLN A 1 193 ? -40.750 -2.990 58.630 1.00 93.69 193 GLN A N 1
ATOM 1575 C CA . GLN A 1 193 ? -40.736 -1.997 59.708 1.00 93.69 193 GLN A CA 1
ATOM 1576 C C . GLN A 1 193 ? -42.077 -1.265 59.842 1.00 93.69 193 GLN A C 1
ATOM 1578 O O . GLN A 1 193 ? -42.527 -0.995 60.961 1.00 93.69 193 GLN A O 1
ATOM 1583 N N . LEU A 1 194 ? -42.726 -0.938 58.723 1.00 94.44 194 LEU A N 1
ATOM 1584 C CA . LEU A 1 194 ? -44.052 -0.322 58.716 1.00 94.44 194 LEU A CA 1
ATOM 1585 C C . LEU A 1 194 ? -45.108 -1.268 59.290 1.00 94.44 194 LEU A C 1
ATOM 1587 O O . LEU A 1 194 ? -45.880 -0.849 60.156 1.00 94.44 194 LEU A O 1
ATOM 1591 N N . LEU A 1 195 ? -45.098 -2.541 58.891 1.00 94.94 195 LEU A N 1
ATOM 1592 C CA . LEU A 1 195 ? -45.996 -3.560 59.438 1.00 94.94 195 LEU A CA 1
ATOM 1593 C C . LEU A 1 195 ? -45.794 -3.745 60.948 1.00 94.94 195 LEU A C 1
ATOM 1595 O O . LEU A 1 195 ? -46.768 -3.773 61.701 1.00 94.94 195 LEU A O 1
ATOM 1599 N N . GLN A 1 196 ? -44.545 -3.790 61.424 1.00 94.44 196 GLN A N 1
ATOM 1600 C CA . GLN A 1 196 ? -44.253 -3.858 62.860 1.00 94.44 196 GLN A CA 1
ATOM 1601 C C . GLN A 1 196 ? -44.774 -2.631 63.619 1.00 94.44 196 GLN A C 1
ATOM 1603 O O . GLN A 1 196 ? -45.368 -2.774 64.691 1.00 94.44 196 GLN A O 1
ATOM 1608 N N . LYS A 1 197 ? -44.598 -1.423 63.067 1.00 94.06 197 LYS A N 1
ATOM 1609 C CA . LYS A 1 197 ? -45.131 -0.189 63.666 1.00 94.06 197 LYS A CA 1
ATOM 1610 C C . LYS A 1 197 ? -46.657 -0.203 63.721 1.00 94.06 197 LYS A C 1
ATOM 1612 O O . LYS A 1 197 ? -47.220 0.140 64.758 1.00 94.06 197 LYS A O 1
ATOM 1617 N N . GLN A 1 198 ? -47.324 -0.629 62.650 1.00 94.12 198 GLN A N 1
ATOM 1618 C CA . GLN A 1 198 ? -48.784 -0.752 62.620 1.00 94.12 198 GLN A CA 1
ATOM 1619 C C . GLN A 1 198 ? -49.288 -1.770 63.648 1.00 94.12 198 GLN A C 1
ATOM 1621 O O . GLN A 1 198 ? -50.219 -1.470 64.394 1.00 94.12 198 GLN A O 1
ATOM 1626 N N . ALA A 1 199 ? -48.634 -2.929 63.763 1.00 93.50 199 ALA A N 1
ATOM 1627 C CA . ALA A 1 199 ? -48.974 -3.934 64.767 1.00 93.50 199 ALA A CA 1
ATOM 1628 C C . ALA A 1 199 ? -48.804 -3.402 66.202 1.00 93.50 199 ALA A C 1
ATOM 1630 O O . ALA A 1 199 ? -49.643 -3.657 67.067 1.00 93.50 199 ALA A O 1
ATOM 1631 N N . LEU A 1 200 ? -47.748 -2.626 66.466 1.00 94.19 200 LEU A N 1
ATOM 1632 C CA . LEU A 1 200 ? -47.522 -2.008 67.775 1.00 94.19 200 LEU A CA 1
ATOM 1633 C C . LEU A 1 200 ? -48.595 -0.959 68.096 1.00 94.19 200 LEU A C 1
ATOM 1635 O O . LEU A 1 200 ? -49.112 -0.936 69.213 1.00 94.19 200 LEU A O 1
ATOM 1639 N N . LEU A 1 201 ? -48.966 -0.123 67.122 1.00 93.94 201 LEU A N 1
ATOM 1640 C CA . LEU A 1 201 ? -50.047 0.854 67.278 1.00 93.94 201 LEU A CA 1
ATOM 1641 C C . LEU A 1 201 ? -51.398 0.175 67.533 1.00 93.94 201 LEU A C 1
ATOM 1643 O O . LEU A 1 201 ? -52.129 0.615 68.416 1.00 93.94 201 LEU A O 1
ATOM 1647 N N . ALA A 1 202 ? -51.706 -0.920 66.832 1.00 92.88 202 ALA A N 1
ATOM 1648 C CA . ALA A 1 202 ? -52.917 -1.703 67.074 1.00 92.88 202 ALA A CA 1
ATOM 1649 C C . ALA A 1 202 ? -52.965 -2.236 68.515 1.00 92.88 202 ALA A C 1
ATOM 1651 O O . ALA A 1 202 ? -53.950 -2.010 69.214 1.00 92.88 202 ALA A O 1
ATOM 1652 N N . ARG A 1 203 ? -51.861 -2.823 69.006 1.00 92.44 203 ARG A N 1
ATOM 1653 C CA . ARG A 1 203 ? -51.754 -3.284 70.403 1.00 92.44 203 ARG A CA 1
ATOM 1654 C C . ARG A 1 203 ? -51.905 -2.151 71.418 1.00 92.44 203 ARG A C 1
ATOM 1656 O O . ARG A 1 203 ? -52.554 -2.336 72.442 1.00 92.44 203 ARG A O 1
ATOM 1663 N N . ARG A 1 204 ? -51.320 -0.975 71.157 1.00 92.56 204 ARG A N 1
ATOM 1664 C CA . ARG A 1 204 ? -51.491 0.202 72.029 1.00 92.56 204 ARG A CA 1
ATOM 1665 C C . ARG A 1 204 ? -52.940 0.677 72.065 1.00 92.56 204 ARG A C 1
ATOM 1667 O O . ARG A 1 204 ? -53.433 0.998 73.138 1.00 92.56 204 ARG A O 1
ATOM 1674 N N . ASN A 1 205 ? -53.617 0.691 70.921 1.00 93.00 205 ASN A N 1
ATOM 1675 C CA . ASN A 1 205 ? -55.024 1.071 70.847 1.00 93.00 205 ASN A CA 1
ATOM 1676 C C . ASN A 1 205 ? -55.923 0.068 71.583 1.00 93.00 205 ASN A C 1
ATOM 1678 O O . ASN A 1 205 ? -56.868 0.481 72.247 1.00 93.00 205 ASN A O 1
ATOM 1682 N N . GLU A 1 206 ? -55.634 -1.232 71.496 1.00 91.62 206 GLU A N 1
ATOM 1683 C CA . GLU A 1 206 ? -56.337 -2.262 72.272 1.00 91.62 206 GLU A CA 1
ATOM 1684 C C . GLU A 1 206 ? -56.117 -2.094 73.779 1.00 91.62 206 GLU A C 1
ATOM 1686 O O . GLU A 1 206 ? -57.083 -2.115 74.537 1.00 91.62 206 GLU A O 1
ATOM 1691 N N . ALA A 1 207 ? -54.876 -1.853 74.215 1.00 91.94 207 ALA A N 1
ATOM 1692 C CA . ALA A 1 207 ? -54.574 -1.586 75.620 1.00 91.94 207 ALA A CA 1
ATOM 1693 C C . ALA A 1 207 ? -55.308 -0.335 76.135 1.00 91.94 207 ALA A C 1
ATOM 1695 O O . ALA A 1 207 ? -55.943 -0.393 77.183 1.00 91.94 207 ALA A O 1
ATOM 1696 N N . ALA A 1 208 ? -55.305 0.754 75.360 1.00 90.25 208 ALA A N 1
ATOM 1697 C CA . ALA A 1 208 ? -56.014 1.984 75.705 1.00 90.25 208 ALA A CA 1
ATOM 1698 C C . ALA A 1 208 ? -57.540 1.788 75.772 1.00 90.25 208 ALA A C 1
ATOM 1700 O O . ALA A 1 208 ? -58.195 2.350 76.646 1.00 90.25 208 ALA A O 1
ATOM 1701 N N . LYS A 1 209 ? -58.121 0.967 74.884 1.00 91.44 209 LYS A N 1
ATOM 1702 C CA . LYS A 1 209 ? -59.545 0.598 74.963 1.00 91.44 209 LYS A CA 1
ATOM 1703 C C . LYS A 1 209 ? -59.854 -0.174 76.240 1.00 91.44 209 LYS A C 1
ATOM 1705 O O . LYS A 1 209 ? -60.830 0.141 76.907 1.00 91.44 209 LYS A O 1
ATOM 1710 N N . LEU A 1 210 ? -59.016 -1.146 76.590 1.00 92.31 210 LEU A N 1
ATOM 1711 C CA . LEU A 1 210 ? -59.202 -1.960 77.789 1.00 92.31 210 LEU A CA 1
ATOM 1712 C C . LEU A 1 210 ? -59.023 -1.139 79.077 1.00 92.31 210 LEU A C 1
ATOM 1714 O O . LEU A 1 210 ? -59.719 -1.372 80.062 1.00 92.31 210 LEU A O 1
ATOM 1718 N N . GLU A 1 211 ? -58.113 -0.163 79.081 1.00 90.62 211 GLU A N 1
ATOM 1719 C CA . GLU A 1 211 ? -57.984 0.816 80.167 1.00 90.62 211 GLU A CA 1
ATOM 1720 C C . GLU A 1 211 ? -59.238 1.692 80.283 1.00 90.62 211 GLU A C 1
ATOM 1722 O O . GLU A 1 211 ? -59.789 1.807 81.375 1.00 90.62 211 GLU A O 1
ATOM 1727 N N . ALA A 1 212 ? -59.756 2.216 79.168 1.00 89.88 212 ALA A N 1
ATOM 1728 C CA . ALA A 1 212 ? -60.999 2.987 79.165 1.00 89.88 212 ALA A CA 1
ATOM 1729 C C . ALA A 1 212 ? -62.209 2.155 79.637 1.00 89.88 212 ALA A C 1
ATOM 1731 O O . ALA A 1 212 ? -63.030 2.642 80.410 1.00 89.88 212 ALA A O 1
ATOM 1732 N N . GLU A 1 213 ? -62.317 0.887 79.226 1.00 90.31 213 GLU A N 1
ATOM 1733 C CA . GLU A 1 213 ? -63.368 -0.026 79.699 1.00 90.31 213 GLU A CA 1
ATOM 1734 C C . GLU A 1 213 ? -63.278 -0.257 81.213 1.00 90.31 213 GLU A C 1
ATOM 1736 O O . GLU A 1 213 ? -64.292 -0.159 81.905 1.00 90.31 213 GLU A O 1
ATOM 1741 N N . LYS A 1 214 ? -62.069 -0.470 81.750 1.00 90.44 214 LYS A N 1
ATOM 1742 C CA . LYS A 1 214 ? -61.846 -0.594 83.200 1.00 90.44 214 LYS A CA 1
ATOM 1743 C C . LYS A 1 214 ? -62.217 0.676 83.958 1.00 90.44 214 LYS A C 1
ATOM 1745 O O . LYS A 1 214 ? -62.804 0.585 85.032 1.00 90.44 214 LYS A O 1
ATOM 1750 N N . GLU A 1 215 ? -61.890 1.853 83.428 1.00 90.19 215 GLU A N 1
ATOM 1751 C CA . GLU A 1 215 ? -62.286 3.126 84.042 1.00 90.19 215 GLU A CA 1
ATOM 1752 C C . GLU A 1 215 ? -63.810 3.286 84.078 1.00 90.19 215 GLU A C 1
ATOM 1754 O O . GLU A 1 215 ? -64.363 3.708 85.096 1.00 90.19 215 GLU A O 1
ATOM 1759 N N . VAL A 1 216 ? -64.504 2.886 83.008 1.00 90.06 216 VAL A N 1
ATOM 1760 C CA . VAL A 1 216 ? -65.973 2.882 82.955 1.00 90.06 216 VAL A CA 1
ATOM 1761 C C . VAL A 1 216 ? -66.565 1.883 83.952 1.00 90.06 216 VAL A C 1
ATOM 1763 O O . VAL A 1 216 ? -67.532 2.213 84.640 1.00 90.06 216 VAL A O 1
ATOM 1766 N N . GLU A 1 217 ? -66.008 0.677 84.069 1.00 88.25 217 GLU A N 1
ATOM 1767 C CA . GLU A 1 217 ? -66.445 -0.310 85.066 1.00 88.25 217 GLU A CA 1
ATOM 1768 C C . GLU A 1 217 ? -66.233 0.188 86.498 1.00 88.25 217 GLU A C 1
ATOM 1770 O O . GLU A 1 217 ? -67.142 0.092 87.323 1.00 88.25 217 GLU A O 1
ATOM 1775 N N . LEU A 1 218 ? -65.078 0.789 86.782 1.00 89.25 218 LEU A N 1
ATOM 1776 C CA . LEU A 1 218 ? -64.778 1.373 88.086 1.00 89.25 218 LEU A CA 1
ATOM 1777 C C . LEU A 1 218 ? -65.726 2.539 88.412 1.00 89.25 218 LEU A C 1
ATOM 1779 O O . LEU A 1 218 ? -66.184 2.669 89.547 1.00 89.25 218 LEU A O 1
ATOM 1783 N N . ALA A 1 219 ? -66.068 3.371 87.424 1.00 88.06 219 ALA A N 1
ATOM 1784 C CA . ALA A 1 219 ? -67.065 4.427 87.586 1.00 88.06 219 ALA A CA 1
ATOM 1785 C C . ALA A 1 219 ? -68.465 3.859 87.880 1.00 88.06 219 ALA A C 1
ATOM 1787 O O . ALA A 1 219 ? -69.153 4.363 88.766 1.00 88.06 219 ALA A O 1
ATOM 1788 N N . LYS A 1 220 ? -68.872 2.775 87.203 1.00 89.06 220 LYS A N 1
ATOM 1789 C CA . LYS A 1 220 ? -70.142 2.080 87.482 1.00 89.06 220 LYS A CA 1
ATOM 1790 C C . LYS A 1 220 ? -70.178 1.475 88.884 1.00 89.06 220 LYS A C 1
ATOM 1792 O O . LYS A 1 220 ? -71.197 1.592 89.555 1.00 89.06 220 LYS A O 1
ATOM 1797 N N . GLN A 1 221 ? -69.084 0.862 89.337 1.00 88.50 221 GLN A N 1
ATOM 1798 C CA . GLN A 1 221 ? -68.987 0.320 90.696 1.00 88.50 221 GLN A CA 1
ATOM 1799 C C . GLN A 1 221 ? -69.139 1.420 91.749 1.00 88.50 221 GLN A C 1
ATOM 1801 O O . GLN A 1 221 ? -69.926 1.260 92.676 1.00 88.50 221 GLN A O 1
ATOM 1806 N N . LYS A 1 222 ? -68.468 2.564 91.564 1.00 88.88 222 LYS A N 1
ATOM 1807 C CA . LYS A 1 222 ? -68.618 3.723 92.458 1.00 88.88 222 LYS A CA 1
ATOM 1808 C C . LYS A 1 222 ? -70.054 4.248 92.502 1.00 88.88 222 LYS A C 1
ATOM 1810 O O . LYS A 1 222 ? -70.549 4.544 93.583 1.00 88.88 222 LYS A O 1
ATOM 1815 N N . LEU A 1 223 ? -70.729 4.330 91.351 1.00 87.25 223 LEU A N 1
ATOM 1816 C CA . LEU A 1 223 ? -72.142 4.724 91.299 1.00 87.25 223 LEU A CA 1
ATOM 1817 C C . LEU A 1 223 ? -73.040 3.725 92.040 1.00 87.25 223 LEU A C 1
ATOM 1819 O O . LEU A 1 223 ? -73.919 4.138 92.787 1.00 87.25 223 LEU A O 1
ATOM 1823 N N . PHE A 1 224 ? -72.795 2.423 91.883 1.00 87.62 224 PHE A N 1
ATOM 1824 C CA . PHE A 1 224 ? -73.553 1.383 92.582 1.00 87.62 224 PHE A CA 1
ATOM 1825 C C . PHE A 1 224 ? -73.324 1.405 94.103 1.00 87.62 224 PHE A C 1
ATOM 1827 O O . PHE A 1 224 ? -74.257 1.215 94.881 1.00 87.62 224 PHE A O 1
ATOM 1834 N N . GLU A 1 225 ? -72.094 1.661 94.554 1.00 87.38 225 GLU A N 1
ATOM 1835 C CA . GLU A 1 225 ? -71.794 1.865 95.977 1.00 87.38 225 GLU A CA 1
ATOM 1836 C C . GLU A 1 225 ? -72.497 3.105 96.539 1.00 87.38 225 GLU A C 1
ATOM 1838 O O . GLU A 1 225 ? -73.035 3.059 97.646 1.00 87.38 225 GLU A O 1
ATOM 1843 N N . GLU A 1 226 ? -72.531 4.202 95.779 1.00 87.38 226 GLU A N 1
ATOM 1844 C CA . GLU A 1 226 ? -73.231 5.423 96.173 1.00 87.38 226 GLU A CA 1
ATOM 1845 C C . GLU A 1 226 ? -74.749 5.212 96.250 1.00 87.38 226 GLU A C 1
ATOM 1847 O O . GLU A 1 226 ? -75.373 5.612 97.235 1.00 87.38 226 GLU A O 1
ATOM 1852 N N . GLU A 1 227 ? -75.335 4.508 95.280 1.00 86.31 227 GLU A N 1
ATOM 1853 C CA . GLU A 1 227 ? -76.755 4.146 95.278 1.00 86.31 227 GLU A CA 1
ATOM 1854 C C . GLU A 1 227 ? -77.112 3.244 96.471 1.00 86.31 227 GLU A C 1
ATOM 1856 O O . GLU A 1 227 ? -78.084 3.509 97.182 1.00 86.31 227 GLU A O 1
ATOM 1861 N N . ASN A 1 228 ? -76.282 2.239 96.775 1.00 85.75 228 ASN A N 1
ATOM 1862 C CA . ASN A 1 228 ? -76.466 1.394 97.956 1.00 85.75 228 ASN A CA 1
ATOM 1863 C C . ASN A 1 228 ? -76.323 2.171 99.266 1.00 85.75 228 ASN A C 1
ATOM 1865 O O . ASN A 1 228 ? -77.070 1.899 100.205 1.00 85.75 228 ASN A O 1
ATOM 1869 N N . ARG A 1 229 ? -75.401 3.142 99.351 1.00 85.75 229 ARG A N 1
ATOM 1870 C CA . ARG A 1 229 ? -75.264 4.006 100.535 1.00 85.75 229 ARG A CA 1
ATOM 1871 C C . ARG A 1 229 ? -76.539 4.811 100.766 1.00 85.75 229 ARG A C 1
ATOM 1873 O O . ARG A 1 229 ? -77.043 4.829 101.886 1.00 85.75 229 ARG A O 1
ATOM 1880 N N . ILE A 1 230 ? -77.082 5.419 99.710 1.00 85.31 230 ILE A N 1
ATOM 1881 C CA . ILE A 1 230 ? -78.345 6.167 99.769 1.00 85.31 230 ILE A CA 1
ATOM 1882 C C . ILE A 1 230 ? -79.493 5.237 100.183 1.00 85.31 230 ILE A C 1
ATOM 1884 O O . ILE A 1 230 ? -80.276 5.584 101.065 1.00 85.31 230 ILE A O 1
ATOM 1888 N N . ALA A 1 231 ? -79.578 4.033 99.611 1.00 82.38 231 ALA A N 1
ATOM 1889 C CA . ALA A 1 231 ? -80.596 3.053 99.985 1.00 82.38 231 ALA A CA 1
ATOM 1890 C C . ALA A 1 231 ? -80.497 2.642 101.469 1.00 82.38 231 ALA A C 1
ATOM 1892 O O . ALA A 1 231 ? -81.515 2.566 102.157 1.00 82.38 231 ALA A O 1
ATOM 1893 N N . LEU A 1 232 ? -79.283 2.440 101.988 1.00 83.12 232 LEU A N 1
ATOM 1894 C CA . LEU A 1 232 ? -79.030 2.146 103.403 1.00 83.12 232 LEU A CA 1
ATOM 1895 C C . LEU A 1 232 ? -79.428 3.309 104.319 1.00 83.12 232 LEU A C 1
ATOM 1897 O O . LEU A 1 232 ? -80.052 3.083 105.355 1.00 83.12 232 LEU A O 1
ATOM 1901 N N . GLU A 1 233 ? -79.115 4.547 103.932 1.00 83.56 233 GLU A N 1
ATOM 1902 C CA . GLU A 1 233 ? -79.548 5.748 104.654 1.00 83.56 233 GLU A CA 1
ATOM 1903 C C . GLU A 1 233 ? -81.080 5.855 104.702 1.00 83.56 233 GLU A C 1
ATOM 1905 O O . GLU A 1 233 ? -81.639 6.153 105.759 1.00 83.56 233 GLU A O 1
ATOM 1910 N N . VAL A 1 234 ? -81.775 5.542 103.601 1.00 80.88 234 VAL A N 1
ATOM 1911 C CA . VAL A 1 234 ? -83.247 5.514 103.546 1.00 80.88 234 VAL A CA 1
ATOM 1912 C C . VAL A 1 234 ? -83.825 4.419 104.446 1.00 80.88 234 VAL A C 1
ATOM 1914 O O . VAL A 1 234 ? -84.783 4.678 105.175 1.00 80.88 234 VAL A O 1
ATOM 1917 N N . ILE A 1 235 ? -83.248 3.213 104.451 1.00 80.25 235 ILE A N 1
ATOM 1918 C CA . ILE A 1 235 ? -83.694 2.116 105.327 1.00 80.25 235 ILE A CA 1
ATOM 1919 C C . ILE A 1 235 ? -83.522 2.500 106.800 1.00 80.25 235 ILE A C 1
ATOM 1921 O O . ILE A 1 235 ? -84.468 2.376 107.575 1.00 80.25 235 ILE A O 1
ATOM 1925 N N . LEU A 1 236 ? -82.360 3.034 107.184 1.00 80.12 236 LEU A N 1
ATOM 1926 C CA . LEU A 1 236 ? -82.107 3.478 108.557 1.00 80.12 236 LEU A CA 1
ATOM 1927 C C . LEU A 1 236 ? -83.020 4.644 108.968 1.00 80.12 236 LEU A C 1
ATOM 1929 O O . LEU A 1 236 ? -83.484 4.694 110.109 1.00 80.12 236 LEU A O 1
ATOM 1933 N N . ALA A 1 237 ? -83.313 5.575 108.055 1.00 77.44 237 ALA A N 1
ATOM 1934 C CA . ALA A 1 237 ? -84.277 6.647 108.296 1.00 77.44 237 ALA A CA 1
ATOM 1935 C C . ALA A 1 237 ? -85.698 6.097 108.503 1.00 77.44 237 ALA A C 1
ATOM 1937 O O . ALA A 1 237 ? -86.391 6.534 109.426 1.00 77.44 237 ALA A O 1
ATOM 1938 N N . ASN A 1 238 ? -86.104 5.100 107.711 1.00 78.75 238 ASN A N 1
ATOM 1939 C CA . ASN A 1 238 ? -87.390 4.422 107.857 1.00 78.75 238 ASN A CA 1
ATOM 1940 C C . ASN A 1 238 ? -87.476 3.652 109.182 1.00 78.75 238 ASN A C 1
ATOM 1942 O O . ASN A 1 238 ? -88.438 3.853 109.919 1.00 78.75 238 ASN A O 1
ATOM 1946 N N . GLU A 1 239 ? -86.459 2.873 109.562 1.00 77.94 239 GLU A N 1
ATOM 1947 C CA . GLU A 1 239 ? -86.415 2.190 110.866 1.00 77.94 239 GLU A CA 1
ATOM 1948 C C . GLU A 1 239 ? -86.464 3.180 112.038 1.00 77.94 239 GLU A C 1
ATOM 1950 O O . GLU A 1 239 ? -87.143 2.946 113.041 1.00 77.94 239 GLU A O 1
ATOM 1955 N N . LYS A 1 240 ? -85.769 4.318 111.923 1.00 77.00 240 LYS A N 1
ATOM 1956 C CA . LYS A 1 240 ? -85.820 5.382 112.933 1.00 77.00 240 LYS A CA 1
ATOM 1957 C C . LYS A 1 240 ? -87.210 6.015 113.008 1.00 77.00 240 LYS A C 1
ATOM 1959 O O . LYS A 1 240 ? -87.688 6.282 114.109 1.00 77.00 240 LYS A O 1
ATOM 1964 N N . SER A 1 241 ? -87.873 6.219 111.870 1.00 72.69 241 SER A N 1
ATOM 1965 C CA . SER A 1 241 ? -89.256 6.708 111.826 1.00 72.69 241 SER A CA 1
ATOM 1966 C C . SER A 1 241 ? -90.242 5.706 112.439 1.00 72.69 241 SER A C 1
ATOM 1968 O O . SER A 1 241 ? -91.157 6.105 113.155 1.00 72.69 241 SER A O 1
ATOM 1970 N N . GLU A 1 242 ? -90.007 4.407 112.252 1.00 73.94 242 GLU A N 1
ATOM 1971 C CA . GLU A 1 242 ? -90.840 3.337 112.797 1.00 73.94 242 GLU A CA 1
ATOM 1972 C C . GLU A 1 242 ? -90.652 3.191 114.316 1.00 73.94 242 GLU A C 1
ATOM 1974 O O . GLU A 1 242 ? -91.624 3.017 115.053 1.00 73.94 242 GLU A O 1
ATOM 1979 N N . LYS A 1 243 ? -89.418 3.351 114.818 1.00 73.44 243 LYS A N 1
ATOM 1980 C CA . LYS A 1 243 ? -89.139 3.446 116.262 1.00 73.44 243 LYS A CA 1
ATOM 1981 C C . LYS A 1 243 ? -89.797 4.671 116.890 1.00 73.44 243 LYS A C 1
ATOM 1983 O O . LYS A 1 243 ? -90.456 4.528 117.913 1.00 73.44 243 LYS A O 1
ATOM 1988 N N . LEU A 1 244 ? -89.702 5.839 116.252 1.00 72.06 244 LEU A N 1
ATOM 1989 C CA . LEU A 1 244 ? -90.390 7.052 116.709 1.00 72.06 244 LEU A CA 1
ATOM 1990 C C . LEU A 1 244 ? -91.920 6.887 116.695 1.00 72.06 244 LEU A C 1
ATOM 1992 O O . LEU A 1 244 ? -92.599 7.392 117.586 1.00 72.06 244 LEU A O 1
ATOM 1996 N N . ALA A 1 245 ? -92.478 6.156 115.725 1.00 71.56 245 ALA A N 1
ATOM 1997 C CA . ALA A 1 245 ? -93.904 5.838 115.690 1.00 71.56 245 ALA A CA 1
ATOM 1998 C C . ALA A 1 245 ? -94.321 4.895 116.833 1.00 71.56 245 ALA A C 1
ATOM 2000 O O . ALA A 1 245 ? -95.380 5.099 117.427 1.00 71.56 245 ALA A O 1
ATOM 2001 N N . LYS A 1 246 ? -93.486 3.907 117.184 1.00 73.62 246 LYS A N 1
ATOM 2002 C CA . LYS A 1 246 ? -93.714 3.019 118.338 1.00 73.62 246 LYS A CA 1
ATOM 2003 C C . LYS A 1 246 ? -93.591 3.755 119.671 1.00 73.62 246 LYS A C 1
ATOM 2005 O O . LYS A 1 246 ? -94.479 3.615 120.502 1.00 73.62 246 LYS A O 1
ATOM 2010 N N . GLU A 1 247 ? -92.577 4.600 119.846 1.00 73.38 247 GLU A N 1
ATOM 2011 C CA . GLU A 1 247 ? -92.436 5.440 121.046 1.00 73.38 247 GLU A CA 1
ATOM 2012 C C . GLU A 1 247 ? -93.605 6.423 121.191 1.00 73.38 247 GLU A C 1
ATOM 2014 O O . GLU A 1 247 ? -94.111 6.628 122.293 1.00 73.38 247 GLU A O 1
ATOM 2019 N N . LYS A 1 248 ? -94.105 6.987 120.083 1.00 71.94 248 LYS A N 1
ATOM 2020 C CA . LYS A 1 248 ? -95.313 7.821 120.096 1.00 71.94 248 LYS A CA 1
ATOM 2021 C C . LYS A 1 248 ? -96.565 7.015 120.462 1.00 71.94 248 LYS A C 1
ATOM 2023 O O . LYS A 1 248 ? -97.376 7.500 121.244 1.00 71.94 248 LYS A O 1
ATOM 2028 N N . ALA A 1 249 ? -96.710 5.792 119.950 1.00 69.31 249 ALA A N 1
ATOM 2029 C CA . ALA A 1 249 ? -97.817 4.904 120.305 1.00 69.31 249 ALA A CA 1
ATOM 2030 C C . ALA A 1 249 ? -97.767 4.463 121.782 1.00 69.31 249 ALA A C 1
ATOM 2032 O O . ALA A 1 249 ? -98.807 4.385 122.433 1.00 69.31 249 ALA A O 1
ATOM 2033 N N . GLU A 1 250 ? -96.575 4.230 122.338 1.00 67.00 250 GLU A N 1
ATOM 2034 C CA . GLU A 1 250 ? -96.381 3.947 123.765 1.00 67.00 250 GLU A CA 1
ATOM 2035 C C . GLU A 1 250 ? -96.636 5.183 124.641 1.00 67.00 250 GLU A C 1
ATOM 2037 O O . GLU A 1 250 ? -97.273 5.069 125.690 1.00 67.00 250 GLU A O 1
ATOM 2042 N N . ALA A 1 251 ? -96.227 6.377 124.202 1.00 63.66 251 ALA A N 1
ATOM 2043 C CA . ALA A 1 251 ? -96.532 7.633 124.886 1.00 63.66 251 ALA A CA 1
ATOM 2044 C C . ALA A 1 251 ? -98.042 7.951 124.881 1.00 63.66 251 ALA A C 1
ATOM 2046 O O . ALA A 1 251 ? -98.582 8.355 125.913 1.00 63.66 251 ALA A O 1
ATOM 2047 N N . ASP A 1 252 ? -98.745 7.703 123.769 1.00 64.88 252 ASP A N 1
ATOM 2048 C CA . ASP A 1 252 ? -100.208 7.828 123.685 1.00 64.88 252 ASP A CA 1
ATOM 2049 C C . ASP A 1 252 ? -100.924 6.767 124.545 1.00 64.88 252 ASP A C 1
ATOM 2051 O O . ASP A 1 252 ? -101.922 7.073 125.205 1.00 64.88 252 ASP A O 1
ATOM 2055 N N . ALA A 1 253 ? -100.396 5.539 124.627 1.00 62.28 253 ALA A N 1
ATOM 2056 C CA . ALA A 1 253 ? -100.915 4.495 125.515 1.00 62.28 253 ALA A CA 1
ATOM 2057 C C . ALA A 1 253 ? -100.716 4.836 127.006 1.00 62.28 253 ALA A C 1
ATOM 2059 O O . ALA A 1 253 ? -101.617 4.614 127.822 1.00 62.28 253 ALA A O 1
ATOM 2060 N N . LEU A 1 254 ? -99.575 5.429 127.375 1.00 61.59 254 LEU A N 1
ATOM 2061 C CA . LEU A 1 254 ? -99.310 5.913 128.734 1.00 61.59 254 LEU A CA 1
ATOM 2062 C C . LEU A 1 254 ? -100.185 7.122 129.095 1.00 61.59 254 LEU A C 1
ATOM 2064 O O . LEU A 1 254 ? -100.711 7.179 130.208 1.00 61.59 254 LEU A O 1
ATOM 2068 N N . LEU A 1 255 ? -100.430 8.045 128.160 1.00 59.16 255 LEU A N 1
ATOM 2069 C CA . LEU A 1 255 ? -101.385 9.143 128.351 1.00 59.16 255 LEU A CA 1
ATOM 2070 C C . LEU A 1 255 ? -102.818 8.623 128.550 1.00 59.16 255 LEU A C 1
ATOM 2072 O O . LEU A 1 255 ? -103.506 9.068 129.471 1.00 59.16 255 LEU A O 1
ATOM 2076 N N . GLN A 1 256 ? -103.260 7.623 127.779 1.00 60.12 256 GLN A N 1
ATOM 2077 C CA . GLN A 1 256 ? -104.566 6.982 127.992 1.00 60.12 256 GLN A CA 1
ATOM 2078 C C . GLN A 1 256 ? -104.664 6.239 129.337 1.00 60.12 256 GLN A C 1
ATOM 2080 O O . GLN A 1 256 ? -105.735 6.225 129.951 1.00 60.12 256 GLN A O 1
ATOM 2085 N N . ALA A 1 257 ? -103.567 5.660 129.836 1.00 60.16 257 ALA A N 1
ATOM 2086 C CA . ALA A 1 257 ? -103.525 5.007 131.146 1.00 60.16 257 ALA A CA 1
ATOM 2087 C C . ALA A 1 257 ? -103.581 6.008 132.319 1.00 60.16 257 ALA A C 1
ATOM 2089 O O . ALA A 1 257 ? -104.217 5.726 133.337 1.00 60.16 257 ALA A O 1
ATOM 2090 N N . VAL A 1 258 ? -102.984 7.197 132.172 1.00 59.16 258 VAL A N 1
ATOM 2091 C CA . VAL A 1 258 ? -103.045 8.274 133.180 1.00 59.16 258 VAL A CA 1
ATOM 2092 C C . VAL A 1 258 ? -104.444 8.901 133.252 1.00 59.16 258 VAL A C 1
ATOM 2094 O O . VAL A 1 258 ? -104.935 9.172 134.348 1.00 59.16 258 VAL A O 1
ATOM 2097 N N . PHE A 1 259 ? -105.145 9.048 132.123 1.00 57.97 259 PHE A N 1
ATOM 2098 C CA . PHE A 1 259 ? -106.513 9.585 132.105 1.00 57.97 259 PHE A CA 1
ATOM 2099 C C . PHE A 1 259 ? -107.601 8.595 132.570 1.00 57.97 259 PHE A C 1
ATOM 2101 O O . PHE A 1 259 ? -108.712 9.024 132.871 1.00 57.97 259 PHE A O 1
ATOM 2108 N N . LYS A 1 260 ? -107.297 7.295 132.718 1.00 52.84 260 LYS A N 1
ATOM 2109 C CA . LYS A 1 260 ? -108.239 6.273 133.230 1.00 52.84 260 LYS A CA 1
ATOM 2110 C C . LYS A 1 260 ? -108.200 6.040 134.750 1.00 52.84 260 LYS A C 1
ATOM 2112 O O . LYS A 1 260 ? -108.996 5.254 135.249 1.00 52.84 260 LYS A O 1
ATOM 2117 N N . ARG A 1 261 ? -107.327 6.724 135.503 1.00 48.72 261 ARG A N 1
ATOM 2118 C CA . ARG A 1 261 ? -107.282 6.692 136.987 1.00 48.72 261 ARG A CA 1
ATOM 2119 C C . ARG A 1 261 ? -107.841 7.961 137.652 1.00 48.72 261 ARG A C 1
ATOM 2121 O O . ARG A 1 261 ? -107.458 8.317 138.763 1.00 48.72 261 ARG A O 1
ATOM 2128 N N . LYS A 1 262 ? -108.775 8.629 136.977 1.00 49.22 262 LYS A N 1
ATOM 2129 C CA . LYS A 1 262 ? -109.785 9.508 137.580 1.00 49.22 262 LYS A CA 1
ATOM 2130 C C . LYS A 1 262 ? -111.146 9.055 137.057 1.00 49.22 262 LYS A C 1
ATOM 2132 O O . LYS A 1 262 ? -111.575 9.541 136.017 1.00 49.22 262 LYS A O 1
ATOM 2137 N N . ASN A 1 263 ? -111.728 8.060 137.723 1.00 43.91 263 ASN A N 1
ATOM 2138 C CA . ASN A 1 263 ? -113.166 7.791 137.869 1.00 43.91 263 ASN A CA 1
ATOM 2139 C C . ASN A 1 263 ? -113.354 6.481 138.629 1.00 43.91 263 ASN A C 1
ATOM 2141 O O . ASN A 1 263 ? -112.757 5.471 138.198 1.00 43.91 263 ASN A O 1
#

Foldseek 3Di:
DVVVVVVVVVVVVVVVVVVVLVVLLVLLVVLLPDDDLVHRPLVSLQVNQVVCVVPVPRPNNVSSLVQLQLLLLLLQQLVVPVQAPLSVCSVVVLVPDPSVVSRDDDHHDHFDLALPDPATPGPNCRSCCVVRVVSVSSHVSNVVVCVVVVVVVVVVVVVVVVVVVVVVVVVVVVVVVVVVVVVVVVVVVVVVVVVVVVVVVVVVVVVVVVVVVVVVVVVVVVVVVVVVVVVVVVVVVVVVVVVVVVVVVVVVVVVVVVVVPPD

Secondary structure (DSSP, 8-state):
-HHHHHHHHHHHHHHHHHHHHHHHHHHHHHHHT--STT---HHHHHHHHHHHHH-TTSTTHHHHHHHHHHHHHHHHHHHH-TTSHHHHHHHHHHHHSGGGGG----PPPPPP-SS--S--SSHHHHHHHTTTTHHHHHHHHHHHHHHHHHHHHHHHHHHHHHHHHHHHHHHHHHHHHHHHHHHHHHHHHHHHHHHHHHHHHHHHHHHHHHHHHHHHHHHHHHHHHHHHHHHHHHHHHHHHHHHHHHHHHHHHHHHHHHHTT--

Sequence (263 aa):
MRIIFLLIVPLIMSACTSGEQKSSEKFIKETIDIDWDDGIPFDDLFHASKICQGHSDYEGCNEIDAQVTDVSVSLKSCAVDQRSWLCRTVVLVISKHPIYKVLPDVESMVLPSNPFYWSLPTHSLEAQASNFDYRLESISWWWGKWKIVIFLLITLLLFAFGLYHYRNFRQKIQLQIAQAYQEKIALKIEEEQLLQKQALLARRNEAAKLEAEKEVELAKQKLFEEENRIALEVILANEKSEKLAKEKAEADALLQAVFKRKN

Mean predicted aligned error: 15.12 Å